Protein AF-A0A8J5R7F9-F1 (afdb_monomer)

InterPro domains:
  IPR007317 Golgi to ER traffic protein 4 [PF04190] (42-144)
  IPR007317 Golgi to ER traffic protein 4 [PTHR12875] (3-145)

Secondary structure (DSSP, 8-state):
-HHHHHHHHHHHHHHHHHHHHTT-HHHHHHHHHHHHHHHHHTT-HHHHHHHHHHHHHHHHTTT-HHHHHHHHHHHHHHHHHHT-S-THHHHHHHHHHHHHS-TT-HHHHHHHHHHHHHHGGG-S-TTS-HHHHHHHHHHHHHHHHHHHHHHHH-TTS-SSSSPSSHHHHHHHHHHHHHHTT-HHHHHHHHHHTHHHHTT-THHHHHHHHHHHHHS-PPPPSSTTS-HHHHHHHHHHHTTSTTS------------------------

Nearest PDB structures (foldseek):
  7ru9-assembly1_C  TM=5.819E-01  e=6.166E-13  Homo sapiens
  6au8-assembly1_A  TM=5.588E-01  e=3.229E-13  Homo sapiens
  5bwk-assembly1_E  TM=5.259E-01  e=4.254E-07  Saccharomyces cerevisiae S288C
  2wpv-assembly3_E  TM=5.525E-01  e=1.122E-06  Saccharomyces cerevisiae
  4pwx-assembly1_C  TM=5.799E-01  e=5.654E-06  Saccharomyces cerevisiae S288C

Radius of gyration: 28.52 Å; Cα contacts (8 Å, |Δi|>4): 210; chains: 1; bounding box: 54×80×80 Å

Solvent-accessible surface area (backbone atoms only — not comparable to full-atom values): 15818 Å² total; per-residue (Å²): 121,70,70,66,57,54,53,56,52,53,55,50,51,54,50,41,53,51,29,46,75,71,68,39,48,69,63,31,48,54,50,53,54,53,48,47,58,58,31,55,77,68,68,39,46,70,68,44,44,54,52,27,50,54,49,16,53,56,31,35,75,67,73,36,39,64,62,12,30,51,33,45,38,51,32,48,53,46,54,66,75,55,70,67,90,64,62,73,78,44,41,62,57,53,41,53,52,58,63,64,42,51,82,83,36,74,48,46,57,56,32,51,52,50,49,37,58,54,32,33,82,73,41,92,45,96,83,21,32,65,66,53,49,51,51,48,49,45,65,75,36,49,70,57,51,54,48,52,52,48,40,59,67,37,94,90,45,69,75,57,84,85,48,94,48,64,58,58,43,47,52,57,49,50,55,49,25,58,76,66,58,33,56,69,58,44,52,53,49,55,59,79,40,39,80,59,47,69,75,40,76,66,51,56,61,50,50,55,50,46,38,37,62,64,61,72,41,79,82,74,92,62,95,87,64,61,57,75,68,56,52,52,53,55,53,52,57,69,64,61,74,80,78,81,83,90,80,87,91,81,85,86,83,89,80,84,91,79,88,85,83,87,84,92,81,92,132

Organism: NCBI:txid2053667

Structure (mmCIF, N/CA/C/O backbone):
data_AF-A0A8J5R7F9-F1
#
_entry.id   AF-A0A8J5R7F9-F1
#
loop_
_atom_site.group_PDB
_atom_site.id
_atom_site.type_symbol
_atom_site.label_atom_id
_atom_site.label_alt_id
_atom_site.label_comp_id
_atom_site.label_asym_id
_atom_site.label_entity_id
_atom_site.label_seq_id
_atom_site.pdbx_PDB_ins_code
_atom_site.Cartn_x
_atom_site.Cartn_y
_atom_site.Cartn_z
_atom_site.occupancy
_atom_site.B_iso_or_equiv
_atom_site.auth_seq_id
_atom_site.auth_comp_id
_atom_site.auth_asym_id
_atom_site.auth_atom_id
_atom_site.pdbx_PDB_model_num
ATOM 1 N N . MET A 1 1 ? -21.043 -15.159 33.075 1.00 37.69 1 MET A N 1
ATOM 2 C CA . MET A 1 1 ? -21.538 -13.956 32.356 1.00 37.69 1 MET A CA 1
ATOM 3 C C . MET A 1 1 ? -20.729 -13.588 31.100 1.00 37.69 1 MET A C 1
ATOM 5 O O . MET A 1 1 ? -21.312 -12.988 30.208 1.00 37.69 1 MET A O 1
ATOM 9 N N . ALA A 1 2 ? -19.459 -14.000 30.949 1.00 33.72 2 ALA A N 1
ATOM 10 C CA . ALA A 1 2 ? -18.647 -13.750 29.741 1.00 33.72 2 ALA A CA 1
ATOM 11 C C . ALA A 1 2 ? -19.157 -14.436 28.444 1.00 33.72 2 ALA A C 1
ATOM 13 O O . ALA A 1 2 ? -18.994 -13.909 27.349 1.00 33.72 2 ALA A O 1
ATOM 14 N N . SER A 1 3 ? -19.842 -15.580 28.561 1.00 43.81 3 SER A N 1
ATOM 15 C CA . SER A 1 3 ? -20.305 -16.395 27.419 1.00 43.81 3 SER A CA 1
ATOM 16 C C . SER A 1 3 ? -21.379 -15.719 26.539 1.00 43.81 3 SER A C 1
ATOM 18 O O . SER A 1 3 ? -21.295 -15.774 25.314 1.00 43.81 3 SER A O 1
ATOM 20 N N . ARG A 1 4 ? -22.345 -14.997 27.130 1.00 42.47 4 ARG A N 1
ATOM 21 C CA . ARG A 1 4 ? -23.391 -14.274 26.370 1.00 42.47 4 ARG A CA 1
ATOM 22 C C . ARG A 1 4 ? -22.867 -13.031 25.647 1.00 42.47 4 ARG A C 1
ATOM 24 O O . ARG A 1 4 ? -23.427 -12.627 24.632 1.00 42.47 4 ARG A O 1
ATOM 31 N N . TYR A 1 5 ? -21.805 -12.421 26.171 1.00 46.00 5 TYR A N 1
ATOM 32 C CA . TYR A 1 5 ? -21.199 -11.220 25.603 1.00 46.00 5 TYR A CA 1
ATOM 33 C C . TYR A 1 5 ? -20.496 -11.523 24.269 1.00 46.00 5 TYR A C 1
ATOM 35 O O . TYR A 1 5 ? -20.747 -10.838 23.278 1.00 46.00 5 TYR A O 1
ATOM 43 N N . ASN A 1 6 ? -19.737 -12.622 24.213 1.00 53.84 6 ASN A N 1
ATOM 44 C CA . ASN A 1 6 ? -19.087 -13.087 22.985 1.00 53.84 6 ASN A CA 1
ATOM 45 C C . ASN A 1 6 ? -20.088 -13.462 21.880 1.00 53.84 6 ASN A C 1
ATOM 47 O O . ASN A 1 6 ? -19.851 -13.164 20.713 1.00 53.84 6 ASN A O 1
ATOM 51 N N . GLN A 1 7 ? -21.258 -14.014 22.223 1.00 58.19 7 GLN A N 1
ATOM 52 C CA . GLN A 1 7 ? -22.296 -14.339 21.231 1.00 58.19 7 GLN A CA 1
ATOM 53 C C . GLN A 1 7 ? -22.863 -13.106 20.509 1.00 58.19 7 GLN A C 1
ATOM 55 O O . GLN A 1 7 ? -23.177 -13.178 19.322 1.00 58.19 7 GLN A O 1
ATOM 60 N N . GLY A 1 8 ? -22.990 -11.966 21.197 1.00 61.41 8 GLY A N 1
ATOM 61 C CA . GLY A 1 8 ? -23.502 -10.733 20.593 1.00 61.41 8 GLY A CA 1
ATOM 62 C C . GLY A 1 8 ? -22.553 -10.138 19.551 1.00 61.41 8 GLY A C 1
ATOM 63 O O . GLY A 1 8 ? -23.009 -9.684 18.503 1.00 61.41 8 GLY A O 1
ATOM 64 N N . ILE A 1 9 ? -21.243 -10.175 19.820 1.00 64.44 9 ILE A N 1
ATOM 65 C CA . ILE A 1 9 ? -20.201 -9.688 18.901 1.00 64.44 9 ILE A CA 1
ATOM 66 C C . ILE A 1 9 ? -20.098 -10.599 17.684 1.00 64.44 9 ILE A C 1
ATOM 68 O O . IL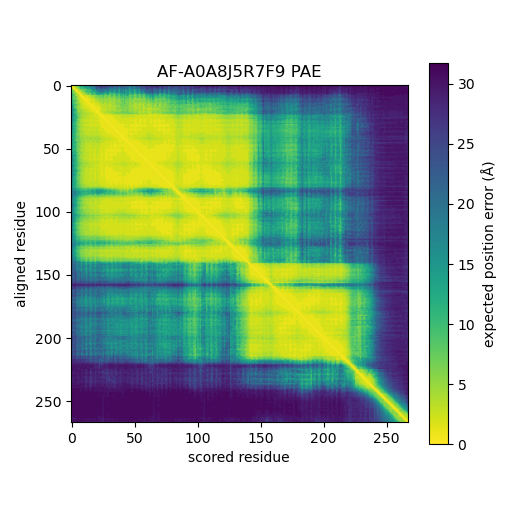E A 1 9 ? -20.163 -10.114 16.559 1.00 64.44 9 ILE A O 1
ATOM 72 N N . GLN A 1 10 ? -20.053 -11.914 17.901 1.00 69.25 10 GLN A N 1
ATOM 73 C CA . GLN A 1 10 ? -19.996 -12.903 16.823 1.00 69.25 10 GLN A CA 1
ATOM 74 C C . GLN A 1 10 ? -21.198 -12.797 15.875 1.00 69.25 10 GLN A C 1
ATOM 76 O O . GLN A 1 10 ? -21.056 -12.872 14.659 1.00 69.25 10 GLN A O 1
ATOM 81 N N . ARG A 1 11 ? -22.392 -12.506 16.408 1.00 74.31 11 ARG A N 1
ATOM 82 C CA . ARG A 1 11 ? -23.587 -12.275 15.583 1.00 74.31 11 ARG A CA 1
ATOM 83 C C . ARG A 1 11 ? -23.499 -10.999 14.743 1.00 74.31 11 ARG A C 1
ATOM 85 O O . ARG A 1 11 ? -24.077 -10.944 13.663 1.00 74.31 11 ARG A O 1
ATOM 92 N N . VAL A 1 12 ? -22.832 -9.962 15.249 1.00 75.56 12 VAL A N 1
ATOM 93 C CA . VAL A 1 12 ? -22.605 -8.711 14.511 1.00 75.56 12 VAL A CA 1
ATOM 94 C C . VAL A 1 12 ? -21.543 -8.914 13.432 1.00 75.56 12 VAL A C 1
ATOM 96 O O . VAL A 1 12 ? -21.778 -8.512 12.299 1.00 75.56 12 VAL A O 1
ATOM 99 N N . LEU A 1 13 ? -20.439 -9.592 13.754 1.00 75.12 13 LEU A N 1
ATOM 100 C CA . LEU A 1 13 ? -19.390 -9.960 12.800 1.00 75.12 13 LEU A CA 1
ATOM 101 C C . LEU A 1 13 ? -19.945 -10.806 11.650 1.00 75.12 13 LEU A C 1
ATOM 103 O O . LEU A 1 13 ? -19.776 -10.436 10.494 1.00 75.12 13 LEU A O 1
ATOM 107 N N . GLY A 1 14 ? -20.727 -11.846 11.955 1.00 78.19 14 GLY A N 1
ATOM 108 C CA . GLY A 1 14 ? -21.351 -12.678 10.924 1.00 78.19 14 GLY A CA 1
ATOM 109 C C . GLY A 1 14 ? -22.320 -11.908 10.018 1.00 78.19 14 GLY A C 1
ATOM 110 O O . GLY A 1 14 ? -22.415 -12.193 8.829 1.00 78.19 14 GLY A O 1
ATOM 111 N N . LYS A 1 15 ? -23.013 -10.884 10.540 1.00 80.81 15 LYS A N 1
ATOM 112 C CA . LYS A 1 15 ? -23.850 -9.997 9.711 1.00 80.81 15 LYS A CA 1
ATOM 113 C C . LYS A 1 15 ? -23.022 -9.092 8.801 1.00 80.81 15 LYS A C 1
ATOM 115 O O . LYS A 1 15 ? -23.430 -8.864 7.668 1.00 80.81 15 LYS A O 1
ATOM 120 N N . LEU A 1 16 ? -21.896 -8.574 9.289 1.00 84.56 16 LEU A N 1
ATOM 121 C CA . LEU A 1 16 ? -20.993 -7.736 8.496 1.00 84.56 16 LEU A CA 1
ATOM 122 C C . LEU A 1 16 ? -20.375 -8.542 7.357 1.00 84.56 16 LEU A C 1
ATOM 124 O O . LEU A 1 16 ? -20.461 -8.122 6.207 1.00 84.56 16 LEU A O 1
ATOM 128 N N . GLU A 1 17 ? -19.847 -9.729 7.657 1.00 81.44 17 GLU A N 1
ATOM 129 C CA . GLU A 1 17 ? -19.315 -10.638 6.641 1.00 81.44 17 GLU A CA 1
ATOM 130 C C . GLU A 1 17 ? -20.383 -11.026 5.618 1.00 81.44 17 GLU A C 1
ATOM 132 O O . GLU A 1 17 ? -20.131 -10.954 4.418 1.00 81.44 17 GLU A O 1
ATOM 137 N N . ALA A 1 18 ? -21.601 -11.364 6.058 1.00 85.56 18 ALA A N 1
ATOM 138 C CA . ALA A 1 18 ? -22.704 -11.664 5.147 1.00 85.56 18 ALA A CA 1
ATOM 139 C C . ALA A 1 18 ? -23.069 -10.466 4.251 1.00 85.56 18 ALA A C 1
ATOM 141 O O . ALA A 1 18 ? -23.308 -10.654 3.058 1.00 85.56 18 ALA A O 1
ATOM 142 N N . SER A 1 19 ? -23.075 -9.243 4.795 1.00 86.69 19 SER A N 1
ATOM 143 C CA . SER A 1 19 ? -23.342 -8.016 4.032 1.00 86.69 19 SER A CA 1
ATOM 144 C C . SER A 1 19 ? -22.288 -7.797 2.949 1.00 86.69 19 SER A C 1
ATOM 146 O O . SER A 1 19 ? -22.636 -7.595 1.788 1.00 86.69 19 SER A O 1
ATOM 148 N N . VAL A 1 20 ? -21.005 -7.922 3.300 1.00 86.06 20 VAL A N 1
ATOM 149 C CA . VAL A 1 20 ? -19.901 -7.799 2.339 1.00 86.06 20 VAL A CA 1
ATOM 150 C C . VAL A 1 20 ? -19.948 -8.915 1.293 1.00 86.06 20 VAL A C 1
ATOM 152 O O . VAL A 1 20 ? -19.778 -8.660 0.104 1.00 86.06 20 VAL A O 1
ATOM 155 N N . ASN A 1 21 ? -20.228 -10.152 1.702 1.00 85.19 21 ASN A N 1
ATOM 156 C CA . ASN A 1 21 ? -20.353 -11.286 0.785 1.00 85.19 21 ASN A CA 1
ATOM 157 C C . ASN A 1 21 ? -21.539 -11.151 -0.175 1.00 85.19 21 ASN A C 1
ATOM 159 O O . ASN A 1 21 ? -21.475 -11.674 -1.282 1.00 85.19 21 ASN A O 1
ATOM 163 N N . SER A 1 22 ? -22.577 -10.416 0.224 1.00 90.25 22 SER A N 1
ATOM 164 C CA . SER A 1 22 ? -23.735 -10.103 -0.619 1.00 90.25 22 SER A CA 1
ATOM 165 C C . SER A 1 22 ? -23.516 -8.879 -1.521 1.00 90.25 22 SER A C 1
ATOM 167 O O . SER A 1 22 ? -24.430 -8.499 -2.243 1.00 90.25 22 SER A O 1
ATOM 169 N N . GLY A 1 23 ? -22.337 -8.244 -1.481 1.00 90.06 23 GLY A N 1
ATOM 170 C CA . GLY A 1 23 ? -22.022 -7.043 -2.265 1.00 90.06 23 GLY A CA 1
ATOM 171 C C . GLY A 1 23 ? -22.544 -5.727 -1.675 1.00 90.06 23 GLY A C 1
ATOM 172 O O . GLY A 1 23 ? -22.351 -4.672 -2.273 1.00 90.06 23 GLY A O 1
ATOM 173 N N . ASN A 1 24 ? -23.153 -5.758 -0.486 1.00 93.62 24 ASN A N 1
ATOM 174 C CA . ASN A 1 24 ? -23.687 -4.583 0.210 1.00 93.62 24 ASN A CA 1
ATOM 175 C C . ASN A 1 24 ? -22.566 -3.884 0.997 1.00 93.62 24 ASN A C 1
ATOM 177 O O . ASN A 1 24 ? -22.517 -3.915 2.236 1.00 93.62 24 ASN A O 1
ATOM 181 N N . TYR A 1 25 ? -21.585 -3.357 0.261 1.00 93.69 25 TYR A N 1
ATOM 182 C CA . TYR A 1 25 ? -20.342 -2.822 0.818 1.00 93.69 25 TYR A CA 1
ATOM 183 C C . TYR A 1 25 ? -20.542 -1.504 1.563 1.00 93.69 25 TYR A C 1
ATOM 185 O O . TYR A 1 25 ? -19.957 -1.308 2.630 1.00 93.69 25 TYR A O 1
ATOM 193 N N . TYR A 1 26 ? -21.382 -0.617 1.028 1.00 91.62 26 TYR A N 1
ATOM 194 C CA . TYR A 1 26 ? -21.679 0.671 1.648 1.00 91.62 26 TYR A CA 1
ATOM 195 C C . TYR A 1 26 ? -22.378 0.477 2.996 1.00 91.62 26 TYR A C 1
ATOM 197 O O . TYR A 1 26 ? -21.969 1.046 4.008 1.00 91.62 26 TYR A O 1
ATOM 205 N N . GLU A 1 27 ? -23.382 -0.396 3.040 1.00 90.88 27 GLU A N 1
ATOM 206 C CA . GLU A 1 27 ? -24.118 -0.737 4.253 1.00 90.88 27 GLU A CA 1
ATOM 207 C C . GLU A 1 27 ? -23.184 -1.360 5.290 1.00 90.88 27 GLU A C 1
ATOM 209 O O . GLU A 1 27 ? -23.187 -0.947 6.452 1.00 90.88 27 GLU A O 1
ATOM 214 N N . ALA A 1 28 ? -22.331 -2.301 4.869 1.00 93.19 28 ALA A N 1
ATOM 215 C CA . ALA A 1 28 ? -21.329 -2.898 5.744 1.00 93.19 28 ALA A CA 1
ATOM 216 C C . ALA A 1 28 ? -20.390 -1.831 6.328 1.00 93.19 28 ALA A C 1
ATOM 218 O O . ALA A 1 28 ? -20.165 -1.799 7.540 1.00 93.19 28 ALA A O 1
ATOM 219 N N . HIS A 1 29 ? -19.888 -0.916 5.494 1.00 94.81 29 HIS A N 1
ATOM 220 C CA . HIS A 1 29 ? -19.025 0.189 5.917 1.00 94.81 29 HIS A CA 1
ATOM 221 C C . HIS A 1 29 ? -19.716 1.101 6.942 1.00 94.81 29 HIS A C 1
ATOM 223 O O . HIS A 1 29 ? -19.147 1.370 8.004 1.00 94.81 29 HIS A O 1
ATOM 229 N N . GLN A 1 30 ? -20.966 1.508 6.703 1.00 94.94 30 GLN A N 1
ATOM 230 C CA . GLN A 1 30 ? -21.726 2.323 7.662 1.00 94.94 30 GLN A CA 1
ATOM 231 C C . GLN A 1 30 ? -22.002 1.580 8.975 1.00 94.94 30 GLN A C 1
ATOM 233 O O . GLN A 1 30 ? -21.955 2.171 10.062 1.00 94.94 30 GLN A O 1
ATOM 238 N N . MET A 1 31 ? -22.230 0.267 8.910 1.00 92.44 31 MET A N 1
ATOM 239 C CA . MET A 1 31 ? -22.346 -0.559 10.106 1.00 92.44 31 MET A CA 1
ATOM 240 C C . MET A 1 31 ? -21.035 -0.576 10.904 1.00 92.44 31 MET A C 1
ATOM 242 O O . MET A 1 31 ? -21.086 -0.349 12.114 1.00 92.44 31 MET A O 1
ATOM 246 N N . TYR A 1 32 ? -19.869 -0.754 10.271 1.00 95.56 32 TYR A N 1
ATOM 247 C CA . TYR A 1 32 ? -18.571 -0.651 10.959 1.00 95.56 32 TYR A CA 1
ATOM 248 C C . TYR A 1 32 ? -18.390 0.706 11.651 1.00 95.56 32 TYR A C 1
ATOM 250 O O . TYR A 1 32 ? -18.032 0.750 12.830 1.00 95.56 32 TYR A O 1
ATOM 258 N N . ARG A 1 33 ? -18.719 1.813 10.975 1.00 96.31 33 ARG A N 1
ATOM 259 C CA . ARG A 1 33 ? -18.647 3.167 11.556 1.00 96.31 33 ARG A CA 1
ATOM 260 C C . ARG A 1 33 ? -19.568 3.331 12.768 1.00 96.31 33 ARG A C 1
ATOM 262 O O . ARG A 1 33 ? -19.171 3.875 13.796 1.00 96.31 33 ARG A O 1
ATOM 269 N N . THR A 1 34 ? -20.782 2.790 12.694 1.00 94.75 34 THR A N 1
ATOM 270 C CA . THR A 1 34 ? -21.735 2.792 13.818 1.00 94.75 34 THR A CA 1
ATOM 271 C C . THR A 1 34 ? -21.191 2.013 15.018 1.00 94.75 34 THR A C 1
ATOM 273 O O . THR A 1 34 ? -21.312 2.434 16.173 1.00 94.75 34 THR A O 1
ATOM 276 N N . LEU A 1 35 ? -20.568 0.862 14.756 1.00 93.31 35 LEU A N 1
ATOM 277 C CA . LEU A 1 35 ? -19.949 0.037 15.790 1.00 93.31 35 LEU A CA 1
ATOM 278 C C . LEU A 1 35 ? -18.762 0.728 16.442 1.00 93.31 35 LEU A C 1
ATOM 280 O O . LEU A 1 35 ? -18.638 0.640 17.664 1.00 93.31 35 LEU A O 1
ATOM 284 N N . TYR A 1 36 ? -17.962 1.446 15.654 1.00 96.31 36 TYR A N 1
ATOM 285 C CA . TYR A 1 36 ? -16.852 2.249 16.142 1.00 96.31 36 TYR A CA 1
ATOM 286 C C . TYR A 1 36 ? -17.297 3.210 17.245 1.00 96.31 36 TYR A C 1
ATOM 288 O O . TYR A 1 36 ? -16.826 3.078 18.374 1.00 96.31 36 TYR A O 1
ATOM 296 N N . PHE A 1 37 ? -18.283 4.077 16.993 1.00 96.19 37 PHE A N 1
ATOM 297 C CA . PHE A 1 37 ? -18.747 5.030 18.011 1.00 96.19 37 PHE A CA 1
ATOM 298 C C . PHE A 1 37 ? -19.280 4.322 19.259 1.00 96.19 37 PHE A C 1
ATOM 300 O O . PHE A 1 37 ? -18.987 4.708 20.393 1.00 96.19 37 PHE A O 1
ATOM 307 N N . ARG A 1 38 ? -20.027 3.232 19.062 1.00 94.12 38 ARG A N 1
ATOM 308 C CA . ARG A 1 38 ? -20.631 2.467 20.154 1.00 94.12 38 ARG A CA 1
ATOM 309 C C . ARG A 1 38 ? -19.599 1.773 21.043 1.00 94.12 38 ARG A C 1
ATOM 311 O O . ARG A 1 38 ? -19.804 1.687 22.254 1.00 94.12 38 ARG A O 1
ATOM 318 N N . TYR A 1 39 ? -18.543 1.211 20.461 1.00 93.62 39 TYR A N 1
ATOM 319 C CA . TYR A 1 39 ? -17.503 0.492 21.203 1.00 93.62 39 TYR A CA 1
ATOM 320 C C . TYR A 1 39 ? -16.518 1.472 21.832 1.00 93.62 39 TYR A C 1
ATOM 322 O O . TYR A 1 39 ? -16.105 1.264 22.975 1.00 93.62 39 TYR A O 1
ATOM 330 N N . LEU A 1 40 ? -16.238 2.581 21.144 1.00 94.75 40 LEU A N 1
ATOM 331 C CA . LEU A 1 40 ? -15.420 3.668 21.659 1.00 94.75 40 LEU A CA 1
ATOM 332 C C . LEU A 1 40 ? -16.045 4.301 22.908 1.00 94.75 40 LEU A C 1
ATOM 334 O O . LEU A 1 40 ? -15.366 4.435 23.921 1.00 94.75 40 LEU A O 1
ATOM 338 N N . ALA A 1 41 ? -17.354 4.583 22.893 1.00 95.12 41 ALA A N 1
ATOM 339 C CA . ALA A 1 41 ? -18.077 5.094 24.064 1.00 95.12 41 ALA A CA 1
ATOM 340 C C . ALA A 1 41 ? -18.003 4.148 25.277 1.00 95.12 41 ALA A C 1
ATOM 342 O O . ALA A 1 41 ? -18.053 4.583 26.424 1.00 95.12 41 ALA A O 1
ATOM 343 N N . LYS A 1 42 ? -17.851 2.841 25.028 1.00 94.94 42 LYS A N 1
ATOM 344 C CA . LYS A 1 42 ? -17.686 1.808 26.061 1.00 94.94 42 LYS A CA 1
ATOM 345 C C . LYS A 1 42 ? -16.221 1.536 26.422 1.00 94.94 42 LYS A C 1
ATOM 347 O O . LYS A 1 42 ? -15.979 0.631 27.215 1.00 94.94 42 LYS A O 1
ATOM 352 N N . LYS A 1 43 ? -15.266 2.269 25.834 1.00 94.75 43 LYS A N 1
ATOM 353 C CA . LYS A 1 43 ? -13.811 2.082 25.983 1.00 94.75 43 LYS A CA 1
ATOM 354 C C . LYS A 1 43 ? -13.336 0.657 25.672 1.00 94.75 43 LYS A C 1
ATOM 356 O O . LYS A 1 43 ? -12.382 0.156 26.259 1.00 94.75 43 LYS A O 1
ATOM 361 N N . LYS A 1 44 ? -14.009 -0.018 24.738 1.00 92.69 44 LYS A N 1
ATOM 362 C CA . LYS A 1 44 ? -13.683 -1.390 24.320 1.00 92.69 44 LYS A CA 1
ATOM 363 C C . LYS A 1 44 ? -12.657 -1.381 23.202 1.00 92.69 44 LYS A C 1
ATOM 365 O O . LYS A 1 44 ? -12.958 -1.760 22.076 1.00 92.69 44 LYS A O 1
ATOM 370 N N . TYR A 1 45 ? -11.468 -0.875 23.513 1.00 94.56 45 TYR A N 1
ATOM 371 C CA . TYR A 1 45 ? -10.457 -0.585 22.502 1.00 94.56 45 TYR A CA 1
ATOM 372 C C . TYR A 1 45 ? -9.930 -1.842 21.811 1.00 94.56 45 TYR A C 1
ATOM 374 O O . TYR A 1 45 ? -9.886 -1.855 20.590 1.00 94.56 45 TYR A O 1
ATOM 382 N N . MET A 1 46 ? -9.616 -2.910 22.552 1.00 91.62 46 MET A N 1
ATOM 383 C CA . MET A 1 46 ? -9.075 -4.147 21.965 1.00 91.62 46 MET A CA 1
ATOM 384 C C . MET A 1 46 ? -10.061 -4.805 20.992 1.00 91.62 46 MET A C 1
ATOM 386 O O . MET A 1 46 ? -9.719 -5.013 19.830 1.00 91.62 46 MET A O 1
ATOM 390 N N . ASP A 1 47 ? -11.309 -5.021 21.433 1.00 91.25 47 ASP A N 1
ATOM 391 C CA . ASP A 1 47 ? -12.391 -5.549 20.586 1.00 91.25 47 ASP A CA 1
ATOM 392 C C . ASP A 1 47 ? -12.588 -4.679 19.328 1.00 91.25 47 ASP A C 1
ATOM 394 O O . ASP A 1 47 ? -12.844 -5.179 18.233 1.00 91.25 47 ASP A O 1
ATOM 398 N N . LEU A 1 48 ? -12.487 -3.353 19.480 1.00 94.44 48 LEU A N 1
ATOM 399 C CA . LEU A 1 48 ? -12.689 -2.408 18.388 1.00 94.44 48 LEU A CA 1
ATOM 400 C C . LEU A 1 48 ? -11.514 -2.383 17.397 1.00 94.44 48 LEU A C 1
ATOM 402 O O . LEU A 1 48 ? -11.745 -2.294 16.194 1.00 94.44 48 LEU A O 1
ATOM 406 N N . LEU A 1 49 ? -10.273 -2.486 17.877 1.00 95.62 49 LEU A N 1
ATOM 407 C CA . LEU A 1 49 ? -9.079 -2.577 17.034 1.00 95.62 49 LEU A CA 1
ATOM 408 C C . LEU A 1 49 ? -9.126 -3.828 16.155 1.00 95.62 49 LEU A C 1
ATOM 410 O O . LEU A 1 49 ? -8.846 -3.750 14.961 1.00 95.62 49 LEU A O 1
ATOM 414 N N . GLU A 1 50 ? -9.518 -4.968 16.724 1.00 93.25 50 GLU A N 1
ATOM 415 C CA . GLU A 1 50 ? -9.694 -6.206 15.965 1.00 93.25 50 GLU A CA 1
ATOM 416 C C . GLU A 1 50 ? -10.819 -6.082 14.928 1.00 93.25 50 GLU A C 1
ATOM 418 O O . GLU A 1 50 ? -10.609 -6.389 13.752 1.00 93.25 50 GLU A O 1
ATOM 423 N N . LEU A 1 51 ? -11.980 -5.554 15.335 1.00 93.62 51 LEU A N 1
ATOM 424 C CA . LEU A 1 51 ? -13.126 -5.333 14.450 1.00 93.62 51 LEU A CA 1
ATOM 425 C C . LEU A 1 51 ? -12.766 -4.455 13.242 1.00 93.62 51 LEU A C 1
ATOM 427 O O . LEU A 1 51 ? -13.113 -4.798 12.111 1.00 93.62 51 LEU A O 1
ATOM 431 N N . LEU A 1 52 ? -12.098 -3.323 13.476 1.00 97.12 52 LEU A N 1
ATOM 432 C CA . LEU A 1 52 ? -11.737 -2.374 12.421 1.00 97.12 52 LEU A CA 1
ATOM 433 C C . LEU A 1 52 ? -10.653 -2.923 11.502 1.00 97.12 52 LEU A C 1
ATOM 435 O O . LEU A 1 52 ? -10.765 -2.765 10.291 1.00 97.12 52 LEU A O 1
ATOM 439 N N . TYR A 1 53 ? -9.637 -3.590 12.054 1.00 96.81 53 TYR A N 1
ATOM 440 C CA . TYR A 1 53 ? -8.582 -4.201 11.251 1.00 96.81 53 TYR A CA 1
ATOM 441 C C . TYR A 1 53 ? -9.156 -5.262 10.304 1.00 96.81 53 TYR A C 1
ATOM 443 O O . TYR A 1 53 ? -8.947 -5.183 9.094 1.00 96.81 53 TYR A O 1
ATOM 451 N N . ASN A 1 54 ? -9.952 -6.199 10.829 1.00 94.06 54 ASN A N 1
ATOM 452 C CA . ASN A 1 54 ? -10.555 -7.260 10.021 1.00 94.06 54 ASN A CA 1
ATOM 453 C C . ASN A 1 54 ? -11.540 -6.694 8.985 1.00 94.06 54 ASN A C 1
ATOM 455 O O . ASN A 1 54 ? -11.538 -7.125 7.834 1.00 94.06 54 ASN A O 1
ATOM 459 N N . GLY A 1 55 ? -12.343 -5.692 9.362 1.00 94.88 55 GLY A N 1
ATOM 460 C CA . GLY A 1 55 ? -13.255 -5.015 8.436 1.00 94.88 55 GLY A CA 1
ATOM 461 C C . GLY A 1 55 ? -12.539 -4.251 7.324 1.00 94.88 55 GLY A C 1
ATOM 462 O O . GLY A 1 55 ? -12.958 -4.311 6.169 1.00 94.88 55 GLY A O 1
ATOM 463 N N . SER A 1 56 ? -11.439 -3.571 7.655 1.00 97.19 56 SER A N 1
ATOM 464 C CA . SER A 1 56 ? -10.601 -2.866 6.685 1.00 97.19 56 SER A CA 1
ATOM 465 C C . SER A 1 56 ? -9.990 -3.846 5.679 1.00 97.19 56 SER A C 1
ATOM 467 O O . SER A 1 56 ? -10.181 -3.660 4.480 1.00 97.19 56 SER A O 1
ATOM 469 N N . ILE A 1 57 ? -9.370 -4.940 6.147 1.00 95.56 57 ILE A N 1
ATOM 470 C CA . ILE A 1 57 ? -8.836 -6.008 5.283 1.00 95.56 57 ILE A CA 1
ATOM 471 C C . ILE A 1 57 ? -9.913 -6.543 4.339 1.00 95.56 57 ILE A C 1
ATOM 473 O O . ILE A 1 57 ? -9.695 -6.621 3.131 1.00 95.56 57 ILE A O 1
ATOM 477 N N . LEU A 1 58 ? -11.082 -6.882 4.881 1.00 93.69 58 LEU A N 1
ATOM 478 C CA . LEU A 1 58 ? -12.157 -7.484 4.109 1.00 93.69 58 LEU A CA 1
ATOM 479 C C . LEU A 1 58 ? -12.664 -6.550 2.995 1.00 93.69 58 LEU A C 1
ATOM 481 O O . LEU A 1 58 ? -12.878 -7.002 1.874 1.00 93.69 58 LEU A O 1
ATOM 485 N N . LEU A 1 59 ? -12.828 -5.252 3.270 1.00 95.38 59 LEU A N 1
ATOM 486 C CA . LEU A 1 59 ? -13.241 -4.272 2.256 1.00 95.38 59 LEU A CA 1
ATOM 487 C C . LEU A 1 59 ? -12.145 -4.023 1.214 1.00 95.38 59 LEU A C 1
ATOM 489 O O . LEU A 1 59 ? -12.439 -3.968 0.019 1.00 95.38 59 LEU A O 1
ATOM 493 N N . LEU A 1 60 ? -10.886 -3.930 1.648 1.00 95.56 60 LEU A N 1
ATOM 494 C CA . LEU A 1 60 ? -9.738 -3.767 0.754 1.00 95.56 60 LEU A CA 1
ATOM 495 C C . LEU A 1 60 ? -9.613 -4.940 -0.230 1.00 95.56 60 LEU A C 1
ATOM 497 O O . LEU A 1 60 ? -9.362 -4.721 -1.409 1.00 95.56 60 LEU A O 1
ATOM 501 N N . GLN A 1 61 ? -9.865 -6.172 0.221 1.00 93.25 61 GLN A N 1
ATOM 502 C CA . GLN A 1 61 ? -9.867 -7.375 -0.623 1.00 93.25 61 GLN A CA 1
ATOM 503 C C . GLN A 1 61 ? -11.034 -7.445 -1.624 1.00 93.25 61 GLN A C 1
ATOM 505 O O . GLN A 1 61 ? -11.025 -8.294 -2.512 1.00 93.25 61 GLN A O 1
ATOM 510 N N . ARG A 1 62 ? -12.054 -6.590 -1.481 1.00 92.38 62 ARG A N 1
ATOM 511 C CA . ARG A 1 62 ? -13.211 -6.484 -2.391 1.00 92.38 62 ARG A CA 1
ATOM 512 C C . ARG A 1 62 ? -13.157 -5.218 -3.252 1.00 92.38 62 ARG A C 1
ATOM 514 O O . ARG A 1 62 ? -14.199 -4.713 -3.672 1.00 92.38 62 ARG A O 1
ATOM 521 N N . ASP A 1 63 ? -11.952 -4.685 -3.459 1.00 91.25 63 ASP A N 1
ATOM 522 C CA . ASP A 1 63 ? -11.658 -3.457 -4.210 1.00 91.25 63 ASP A CA 1
ATOM 523 C C . ASP A 1 63 ? -12.351 -2.190 -3.662 1.00 91.25 63 ASP A C 1
ATOM 525 O O . ASP A 1 63 ? -12.370 -1.141 -4.308 1.00 91.25 63 ASP A O 1
ATOM 529 N N . GLN A 1 64 ? -12.888 -2.236 -2.437 1.00 96.00 64 GLN A N 1
ATOM 530 C CA . GLN A 1 64 ? -13.527 -1.093 -1.777 1.00 96.00 64 GLN A CA 1
ATOM 531 C C . GLN A 1 64 ? -12.483 -0.255 -1.034 1.00 96.00 64 GLN A C 1
ATOM 533 O O . GLN A 1 64 ? -12.520 -0.116 0.191 1.00 96.00 64 GLN A O 1
ATOM 538 N N . HIS A 1 65 ? -11.513 0.282 -1.779 1.00 95.12 65 HIS A N 1
ATOM 539 C CA . HIS A 1 65 ? -10.318 0.895 -1.196 1.00 95.12 65 HIS A CA 1
ATOM 540 C C . HIS A 1 65 ? -10.604 2.116 -0.318 1.00 95.12 65 HIS A C 1
ATOM 542 O O . HIS A 1 65 ? -10.036 2.201 0.767 1.00 95.12 65 HIS A O 1
ATOM 548 N N . ALA A 1 66 ? -11.505 3.013 -0.730 1.00 96.56 66 ALA A N 1
ATOM 549 C CA . ALA A 1 66 ? -11.859 4.195 0.062 1.00 96.56 66 ALA A CA 1
ATOM 550 C C . ALA A 1 66 ? -12.492 3.806 1.412 1.00 96.56 66 ALA A C 1
ATOM 552 O O . ALA A 1 66 ? -12.036 4.240 2.468 1.00 96.56 66 ALA A O 1
ATOM 553 N N . SER A 1 67 ? -13.486 2.908 1.404 1.00 97.44 67 SER A N 1
ATOM 554 C CA . SER A 1 67 ? -14.129 2.415 2.631 1.00 97.44 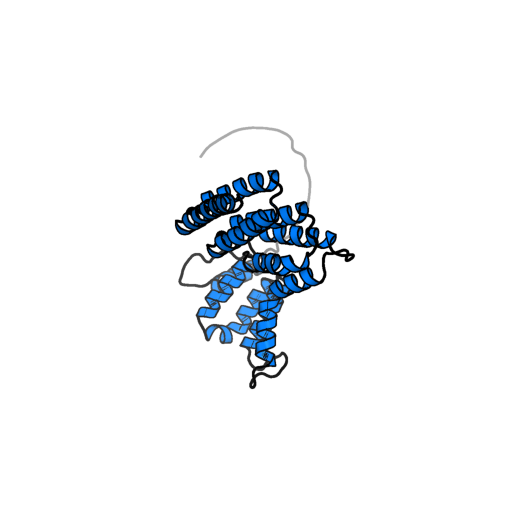67 SER A CA 1
ATOM 555 C C . SER A 1 67 ? -13.167 1.633 3.527 1.00 97.44 67 SER A C 1
ATOM 557 O O . SER A 1 67 ? -13.165 1.813 4.744 1.00 97.44 67 SER A O 1
ATOM 559 N N . GLY A 1 68 ? -12.323 0.782 2.939 1.00 97.81 68 GLY A N 1
ATOM 560 C CA . GLY A 1 68 ? -11.292 0.053 3.671 1.00 97.81 68 GLY A CA 1
ATOM 561 C C . GLY A 1 68 ? -10.271 0.988 4.327 1.00 97.81 68 GLY A C 1
ATOM 562 O O . GLY A 1 68 ? -9.944 0.809 5.503 1.00 97.81 68 GLY A O 1
ATOM 563 N N . ALA A 1 69 ? -9.818 2.017 3.608 1.00 98.31 69 ALA A N 1
ATOM 564 C CA . ALA A 1 69 ? -8.892 3.022 4.119 1.00 98.31 69 ALA A CA 1
ATOM 565 C C . ALA A 1 69 ? -9.515 3.897 5.220 1.00 98.31 69 ALA A C 1
ATOM 567 O O . ALA A 1 69 ? -8.860 4.119 6.237 1.00 98.31 69 ALA A O 1
ATOM 568 N N . ASP A 1 70 ? -10.785 4.300 5.094 1.00 98.50 70 ASP A N 1
ATOM 569 C CA . ASP A 1 70 ? -11.526 4.997 6.161 1.00 98.50 70 ASP A CA 1
ATOM 570 C C . ASP A 1 70 ? -11.554 4.169 7.457 1.00 98.50 70 ASP A C 1
ATOM 572 O O . ASP A 1 70 ? -11.220 4.677 8.528 1.00 98.50 70 ASP A O 1
ATOM 576 N N . LEU A 1 71 ? -11.849 2.864 7.376 1.00 98.38 71 LEU A N 1
ATOM 577 C CA . LEU A 1 71 ? -11.781 1.987 8.553 1.00 98.38 71 LEU A CA 1
ATOM 578 C C . LEU A 1 71 ? -10.357 1.861 9.115 1.00 98.38 71 LEU A C 1
ATOM 580 O O . LEU A 1 71 ? -10.186 1.805 10.334 1.00 98.38 71 LEU A O 1
ATOM 584 N N . GLY A 1 72 ? -9.339 1.862 8.252 1.00 98.56 72 GLY A N 1
ATOM 585 C CA . GLY A 1 72 ? -7.937 1.925 8.665 1.00 98.56 72 GLY A CA 1
ATOM 586 C C . GLY A 1 72 ? -7.612 3.215 9.426 1.00 98.56 72 GLY A C 1
ATOM 587 O O . GLY A 1 72 ? -6.939 3.178 10.454 1.00 98.56 72 GLY A O 1
ATOM 588 N N . ILE A 1 73 ? -8.130 4.362 8.985 1.00 98.75 73 ILE A N 1
ATOM 589 C CA . ILE A 1 73 ? -7.961 5.645 9.684 1.00 98.75 73 ILE A CA 1
ATOM 590 C C . ILE A 1 73 ? -8.618 5.589 11.069 1.00 98.75 73 ILE A C 1
ATOM 592 O O . ILE A 1 73 ? -7.999 5.990 12.057 1.00 98.75 73 ILE A O 1
ATOM 596 N N . LEU A 1 74 ? -9.831 5.030 11.166 1.00 98.62 74 LEU A N 1
ATOM 597 C CA . LEU A 1 74 ? -10.498 4.813 12.454 1.00 98.62 74 LEU A CA 1
ATOM 598 C C . LEU A 1 74 ?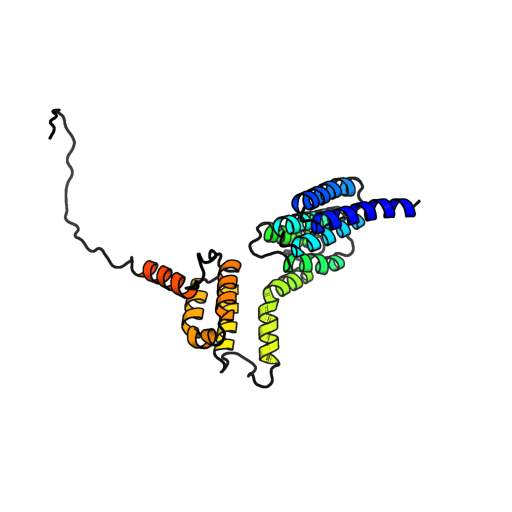 -9.690 3.883 13.367 1.00 98.62 74 LEU A C 1
ATOM 600 O O . LEU A 1 74 ? -9.619 4.122 14.569 1.00 98.62 74 LEU A O 1
ATOM 604 N N . PHE A 1 75 ? -9.044 2.853 12.818 1.00 98.50 75 PHE A N 1
ATOM 605 C CA . PHE A 1 75 ? -8.162 1.971 13.582 1.00 98.50 75 PHE A CA 1
ATOM 606 C C . PHE A 1 75 ? -7.001 2.752 14.228 1.00 98.50 75 PHE A C 1
ATOM 608 O O . PHE A 1 75 ? -6.766 2.609 15.429 1.00 98.50 75 PHE A O 1
ATOM 615 N N . ILE A 1 76 ? -6.339 3.648 13.484 1.00 98.06 76 ILE A N 1
ATOM 616 C CA . ILE A 1 76 ? -5.279 4.516 14.031 1.00 98.06 76 ILE A CA 1
ATOM 617 C C . ILE A 1 76 ? -5.821 5.485 15.093 1.00 98.06 76 ILE A C 1
ATOM 619 O O . ILE A 1 76 ? -5.166 5.751 16.105 1.00 98.06 76 ILE A O 1
ATOM 623 N N . ASP A 1 77 ? -7.021 6.022 14.899 1.00 97.56 77 ASP A N 1
ATOM 624 C CA . ASP A 1 77 ? -7.667 6.872 15.900 1.00 97.56 77 ASP A CA 1
ATOM 625 C C . ASP A 1 77 ? -7.946 6.111 17.214 1.00 97.56 77 ASP A C 1
ATOM 627 O O . ASP A 1 77 ? -7.702 6.639 18.302 1.00 97.56 77 ASP A O 1
ATOM 631 N N . VAL A 1 78 ? -8.358 4.842 17.146 1.00 97.44 78 VAL A N 1
ATOM 632 C CA . VAL A 1 78 ? -8.522 4.008 18.347 1.00 97.44 78 VAL A CA 1
ATOM 633 C C . VAL A 1 78 ? -7.178 3.756 19.028 1.00 97.44 78 VAL A C 1
ATOM 635 O O . VAL A 1 78 ? -7.103 3.885 20.248 1.00 97.44 78 VAL A O 1
ATOM 638 N N . LEU A 1 79 ? -6.103 3.487 18.276 1.00 96.38 79 LEU A N 1
ATOM 639 C CA . LEU A 1 79 ? -4.754 3.355 18.847 1.00 96.38 79 LEU A CA 1
ATOM 640 C C . LEU A 1 79 ? -4.309 4.620 19.595 1.00 96.38 79 LEU A C 1
ATOM 642 O O . LEU A 1 79 ? -3.636 4.532 20.622 1.00 96.38 79 LEU A O 1
ATOM 646 N N . ASN A 1 80 ? -4.704 5.803 19.117 1.00 94.75 80 ASN A N 1
ATOM 647 C CA . ASN A 1 80 ? -4.432 7.065 19.804 1.00 94.75 80 ASN A CA 1
ATOM 648 C C . ASN A 1 80 ? -5.178 7.203 21.136 1.00 94.75 80 ASN A C 1
ATOM 650 O O . ASN A 1 80 ? -4.646 7.841 22.042 1.00 94.75 80 ASN A O 1
ATOM 654 N N . LYS A 1 81 ? -6.385 6.637 21.242 1.00 95.00 81 LYS A N 1
ATOM 655 C CA . LYS A 1 81 ? -7.247 6.698 22.436 1.00 95.00 81 LYS A CA 1
ATOM 656 C C . LYS A 1 81 ? -6.985 5.566 23.432 1.00 95.00 81 LYS A C 1
ATOM 658 O O . LYS A 1 81 ? -7.343 5.694 24.598 1.00 95.00 81 LYS A O 1
ATOM 663 N N . ALA A 1 82 ? -6.405 4.462 22.967 1.00 91.75 82 ALA A N 1
ATOM 664 C CA . ALA A 1 82 ? -6.164 3.264 23.762 1.00 91.75 82 ALA A CA 1
ATOM 665 C C . ALA A 1 82 ? -4.891 3.320 24.622 1.00 91.75 82 ALA A C 1
ATOM 667 O O . ALA A 1 82 ? -4.735 2.450 25.470 1.00 91.75 82 ALA A O 1
ATOM 668 N N . GLU A 1 83 ? -4.000 4.297 24.398 1.00 82.50 83 GLU A N 1
ATOM 669 C CA . GLU A 1 83 ? -2.718 4.448 25.118 1.00 82.50 83 GLU A CA 1
ATOM 670 C C . GLU A 1 83 ? -1.929 3.125 25.208 1.00 82.50 83 GLU A C 1
ATOM 672 O O . GLU A 1 83 ? -1.562 2.644 26.276 1.00 82.50 83 GLU A O 1
ATOM 677 N N . THR A 1 84 ? -1.705 2.494 24.052 1.00 81.19 84 THR A N 1
ATOM 678 C CA . THR A 1 84 ? -1.107 1.153 23.951 1.00 81.19 84 THR A CA 1
ATOM 679 C C . THR A 1 84 ? 0.317 1.091 24.508 1.00 81.19 84 THR A C 1
ATOM 681 O O . THR A 1 84 ? 1.155 1.904 24.122 1.00 81.19 84 THR A O 1
ATOM 684 N N . THR A 1 85 ? 0.622 0.065 25.306 1.00 76.31 85 THR A N 1
ATOM 685 C CA . THR A 1 85 ? 1.957 -0.171 25.891 1.00 76.31 85 THR A CA 1
ATOM 686 C C . THR A 1 85 ? 2.933 -0.890 24.955 1.00 76.31 85 THR A C 1
ATOM 688 O O . THR A 1 85 ? 4.140 -0.778 25.135 1.00 76.31 85 THR A O 1
ATOM 691 N N . GLU A 1 86 ? 2.430 -1.612 23.948 1.00 84.81 86 GLU A N 1
ATOM 692 C CA . GLU A 1 86 ? 3.234 -2.422 23.018 1.00 84.81 86 GLU A CA 1
ATOM 693 C C . GLU A 1 86 ? 2.998 -1.998 21.556 1.00 84.81 86 GLU A C 1
ATOM 695 O O . GLU A 1 86 ? 2.287 -2.675 20.808 1.00 84.81 86 GLU A O 1
ATOM 700 N N . PRO A 1 87 ? 3.565 -0.863 21.116 1.00 84.31 87 PRO A N 1
ATOM 701 C CA . PRO A 1 87 ? 3.278 -0.272 19.806 1.00 84.31 87 PRO A CA 1
ATOM 702 C C . PRO A 1 87 ? 3.740 -1.150 18.636 1.00 84.31 87 PRO A C 1
ATOM 704 O O . PRO A 1 87 ? 3.056 -1.221 17.615 1.00 84.31 87 PRO A O 1
ATOM 707 N N . THR A 1 88 ? 4.854 -1.869 18.797 1.00 86.62 88 THR A N 1
ATOM 708 C CA . THR A 1 88 ? 5.438 -2.723 17.753 1.00 86.62 88 THR A CA 1
ATOM 709 C C . THR A 1 88 ? 4.487 -3.832 17.305 1.00 86.62 88 THR A C 1
ATOM 711 O O . THR A 1 88 ? 4.456 -4.163 16.123 1.00 86.62 88 THR A O 1
ATOM 714 N N . SER A 1 89 ? 3.633 -4.335 18.208 1.00 89.31 89 SER A N 1
ATOM 715 C CA . SER A 1 89 ? 2.620 -5.359 17.896 1.00 89.31 89 SER A CA 1
ATOM 716 C C . SER A 1 89 ? 1.591 -4.909 16.845 1.00 89.31 89 SER A C 1
ATOM 718 O O . SER A 1 89 ? 0.941 -5.736 16.206 1.00 89.31 89 SER A O 1
ATOM 720 N N . TYR A 1 90 ? 1.456 -3.596 16.627 1.00 95.06 90 TYR A N 1
ATOM 721 C CA . TYR A 1 90 ? 0.537 -3.022 15.648 1.00 95.06 90 TYR A CA 1
ATOM 722 C C . TYR A 1 90 ? 1.218 -2.614 14.340 1.00 95.06 90 TYR A C 1
ATOM 724 O O . TYR A 1 90 ? 0.512 -2.360 13.365 1.00 95.06 90 TYR A O 1
ATOM 732 N N . PHE A 1 91 ? 2.554 -2.567 14.268 1.00 95.12 91 PHE A N 1
ATOM 733 C CA . PHE A 1 91 ? 3.248 -2.148 13.044 1.00 95.12 91 PHE A CA 1
ATOM 734 C C . PHE A 1 91 ? 2.985 -3.104 11.880 1.00 95.12 91 PHE A C 1
ATOM 736 O O . PHE A 1 91 ? 2.720 -2.644 10.771 1.00 95.12 91 PHE A O 1
ATOM 743 N N . GLU A 1 92 ? 2.942 -4.414 12.132 1.00 93.62 92 GLU A N 1
ATOM 744 C CA . GLU A 1 92 ? 2.556 -5.414 11.126 1.00 93.62 92 GLU A CA 1
ATOM 745 C C . GLU A 1 92 ? 1.140 -5.173 10.596 1.00 93.62 92 GLU A C 1
ATOM 747 O O . GLU A 1 92 ? 0.914 -5.169 9.389 1.00 93.62 92 GLU A O 1
ATOM 752 N N . LYS A 1 93 ? 0.182 -4.879 11.483 1.00 96.81 93 LYS A N 1
ATOM 753 C CA . LYS A 1 93 ? -1.196 -4.573 11.077 1.00 96.81 93 LYS A CA 1
ATOM 754 C C . LYS A 1 93 ? -1.269 -3.298 10.239 1.00 96.81 93 LYS A C 1
ATOM 756 O O . LYS A 1 93 ? -1.911 -3.287 9.193 1.00 96.81 93 LYS A O 1
ATOM 761 N N . ILE A 1 94 ? -0.599 -2.232 10.673 1.00 97.81 94 ILE A N 1
ATOM 762 C CA . ILE A 1 94 ? -0.582 -0.940 9.972 1.00 97.81 94 ILE A CA 1
ATOM 763 C C . ILE A 1 94 ? 0.021 -1.088 8.575 1.00 97.81 94 ILE A C 1
ATOM 765 O O . ILE A 1 94 ? -0.542 -0.601 7.596 1.00 97.81 94 ILE A O 1
ATOM 769 N N . THR A 1 95 ? 1.159 -1.767 8.481 1.00 95.00 95 THR A N 1
ATOM 770 C CA . THR A 1 95 ? 1.898 -1.936 7.225 1.00 95.00 95 THR A CA 1
ATOM 771 C C . THR A 1 95 ? 1.179 -2.874 6.265 1.00 95.00 95 THR A C 1
ATOM 773 O O . THR A 1 95 ? 1.141 -2.587 5.071 1.00 95.00 95 THR A O 1
ATOM 776 N N . ASN A 1 96 ? 0.518 -3.916 6.775 1.00 95.75 96 ASN A N 1
ATOM 777 C CA . ASN A 1 96 ? -0.352 -4.770 5.974 1.00 95.75 96 ASN A CA 1
ATOM 778 C C . ASN A 1 96 ? -1.551 -3.997 5.399 1.00 95.75 96 ASN A C 1
ATOM 780 O O . ASN A 1 96 ? -1.852 -4.105 4.217 1.00 95.75 96 ASN A O 1
ATOM 784 N N . LEU A 1 97 ? -2.219 -3.154 6.195 1.00 97.69 97 LEU A N 1
ATOM 785 C CA . LEU A 1 97 ? -3.281 -2.297 5.657 1.00 97.69 97 LEU A CA 1
ATOM 786 C C . LEU A 1 97 ? -2.737 -1.350 4.575 1.00 97.69 97 LEU A C 1
ATOM 788 O O . LEU A 1 97 ? -3.315 -1.252 3.494 1.00 97.69 97 LEU A O 1
ATOM 792 N N . PHE A 1 98 ? -1.602 -0.695 4.836 1.00 96.12 98 PHE A N 1
ATOM 793 C CA . PHE A 1 98 ? -0.975 0.236 3.895 1.00 96.12 98 PHE A CA 1
ATOM 794 C C . PHE A 1 98 ? -0.574 -0.410 2.558 1.00 96.12 98 PHE A C 1
ATOM 796 O O . PHE A 1 98 ? -0.661 0.246 1.513 1.00 96.12 98 PHE A O 1
ATOM 803 N N . SER A 1 99 ? -0.128 -1.671 2.583 1.00 93.12 99 SER A N 1
ATOM 804 C CA . SER A 1 99 ? 0.310 -2.402 1.389 1.00 93.12 99 SER A CA 1
ATOM 805 C C . SER A 1 99 ? -0.849 -2.832 0.488 1.00 93.12 99 SER A C 1
ATOM 807 O O . SER A 1 99 ? -0.670 -2.904 -0.724 1.00 93.12 99 SER A O 1
ATOM 809 N N . ILE A 1 100 ? -2.041 -3.063 1.050 1.00 94.06 100 ILE A N 1
ATOM 810 C CA . ILE A 1 100 ? -3.237 -3.459 0.287 1.00 94.06 100 ILE A CA 1
ATOM 811 C C . ILE A 1 100 ? -4.010 -2.224 -0.226 1.00 94.06 100 ILE A C 1
ATOM 813 O O . ILE A 1 100 ? -4.722 -2.293 -1.230 1.00 94.06 100 ILE A O 1
ATOM 817 N N . MET A 1 101 ? -3.883 -1.063 0.427 1.00 93.75 101 MET A N 1
ATOM 818 C CA . MET A 1 101 ? -4.487 0.187 -0.054 1.00 93.75 101 MET A CA 1
ATOM 819 C C . MET A 1 101 ? -3.923 0.600 -1.421 1.00 93.75 101 MET A C 1
ATOM 821 O O . MET A 1 101 ? -2.713 0.752 -1.591 1.00 93.75 101 MET A O 1
ATOM 825 N N . LYS A 1 102 ? -4.809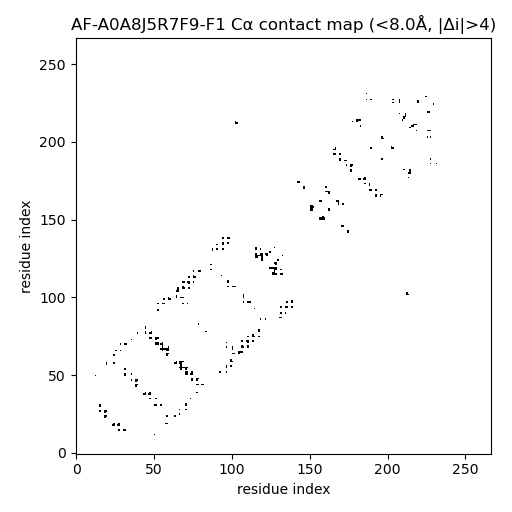 0.868 -2.388 1.00 87.94 102 LYS A N 1
ATOM 826 C CA . LYS A 1 102 ? -4.419 1.343 -3.721 1.00 87.94 102 LYS A CA 1
ATOM 827 C C . LYS A 1 102 ? -3.734 2.721 -3.635 1.00 87.94 102 LYS A C 1
ATOM 829 O O . LYS A 1 102 ? -4.320 3.611 -3.014 1.00 87.94 102 LYS A O 1
ATOM 834 N N . PRO A 1 103 ? -2.576 2.942 -4.297 1.00 84.50 103 PRO A N 1
ATOM 835 C CA . PRO A 1 103 ? -1.845 4.213 -4.257 1.00 84.50 103 PRO A CA 1
ATOM 836 C C . PRO A 1 103 ? -2.659 5.449 -4.634 1.00 84.50 103 PRO A C 1
ATOM 838 O O . PRO A 1 103 ? -2.510 6.474 -3.988 1.00 84.50 103 PRO A O 1
ATOM 841 N N . SER A 1 104 ? -3.572 5.320 -5.598 1.00 81.62 104 SER A N 1
ATOM 842 C CA . SER A 1 104 ? -4.432 6.413 -6.063 1.00 81.62 104 SER A CA 1
ATOM 843 C C . SER A 1 104 ? -5.574 6.779 -5.097 1.00 81.62 104 SER A C 1
ATOM 845 O O . SER A 1 104 ? -6.415 7.600 -5.445 1.00 81.62 104 SER A O 1
ATOM 847 N N . THR A 1 105 ? -5.704 6.102 -3.950 1.00 87.94 105 THR A N 1
ATOM 848 C CA . THR A 1 105 ? -6.770 6.358 -2.964 1.00 87.94 105 THR A CA 1
ATOM 849 C C . THR A 1 105 ? -6.348 7.518 -2.057 1.00 87.94 105 THR A C 1
ATOM 851 O O . THR A 1 105 ? -5.390 7.334 -1.303 1.00 87.94 105 THR A O 1
ATOM 854 N N . PRO A 1 106 ? -7.038 8.674 -2.053 1.00 91.00 106 PRO A N 1
ATOM 855 C CA . PRO A 1 106 ? -6.635 9.835 -1.247 1.00 91.00 106 PRO A CA 1
ATOM 856 C C . PRO A 1 106 ? -6.521 9.537 0.258 1.00 91.00 106 PRO A C 1
ATOM 858 O O . PRO A 1 106 ? -5.630 10.029 0.953 1.00 91.00 106 PRO A O 1
ATOM 861 N N . GLU A 1 107 ? -7.385 8.665 0.778 1.00 96.75 107 GLU A N 1
ATOM 862 C CA . GLU A 1 107 ? -7.381 8.247 2.179 1.00 96.75 107 GLU A CA 1
ATOM 863 C C . GLU A 1 107 ? -6.100 7.494 2.569 1.00 96.75 107 GLU A C 1
ATOM 865 O O . GLU A 1 107 ? -5.745 7.473 3.748 1.00 96.75 107 GLU A O 1
ATOM 870 N N . ARG A 1 108 ? -5.370 6.907 1.610 1.00 95.12 108 ARG A N 1
ATOM 871 C CA . ARG A 1 108 ? -4.122 6.175 1.872 1.00 95.12 108 ARG A CA 1
ATOM 872 C C . ARG A 1 108 ? -3.038 7.088 2.441 1.00 95.12 108 ARG A C 1
ATOM 874 O O . ARG A 1 108 ? -2.341 6.691 3.375 1.00 95.12 108 ARG A O 1
ATOM 881 N N . GLU A 1 109 ? -2.912 8.308 1.922 1.00 92.56 109 GLU A N 1
ATOM 882 C CA . GLU A 1 109 ? -1.964 9.294 2.456 1.00 92.56 109 GLU A CA 1
ATOM 883 C C . GLU A 1 109 ? -2.374 9.758 3.852 1.00 92.56 109 GLU A C 1
ATOM 885 O O . GLU A 1 109 ? -1.541 9.842 4.755 1.00 92.56 109 GLU A O 1
ATOM 890 N N . THR A 1 110 ? -3.675 9.976 4.059 1.00 97.50 110 THR A N 1
ATOM 891 C CA . THR A 1 110 ? -4.224 10.344 5.372 1.00 97.50 110 THR A CA 1
ATOM 892 C C . THR A 1 110 ? -3.968 9.242 6.402 1.00 97.50 110 THR A C 1
ATOM 894 O O . THR A 1 110 ? -3.533 9.519 7.522 1.00 97.50 110 THR A O 1
ATOM 897 N N . PHE A 1 111 ? -4.184 7.980 6.025 1.00 98.38 111 PHE A N 1
ATOM 898 C CA . PHE A 1 111 ? -3.872 6.815 6.849 1.00 98.38 111 PHE A CA 1
ATOM 899 C C . PHE A 1 111 ? -2.388 6.775 7.226 1.00 98.38 111 PHE A C 1
ATOM 901 O O . PHE A 1 111 ? -2.061 6.679 8.411 1.00 98.38 111 PHE A O 1
ATOM 908 N N . LEU A 1 112 ? -1.498 6.900 6.236 1.00 96.31 112 LEU A N 1
ATOM 909 C CA . LEU A 1 112 ? -0.052 6.892 6.441 1.00 96.31 112 LEU A CA 1
ATOM 910 C C . LEU A 1 112 ? 0.395 8.029 7.371 1.00 96.31 112 LEU A C 1
ATOM 912 O O . LEU A 1 112 ? 1.113 7.785 8.343 1.00 96.31 112 LEU A O 1
ATOM 916 N N . HIS A 1 113 ? -0.070 9.254 7.118 1.00 95.38 113 HIS A N 1
ATOM 917 C CA . HIS A 1 113 ? 0.222 10.415 7.956 1.00 95.38 113 HIS A C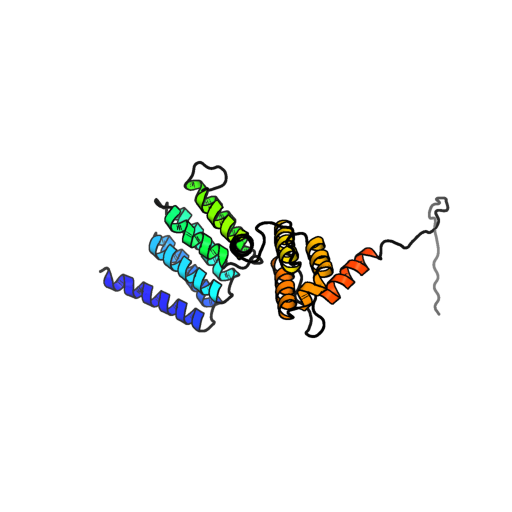A 1
ATOM 918 C C . HIS A 1 113 ? -0.206 10.174 9.408 1.00 95.38 113 HIS A C 1
ATOM 920 O O . HIS A 1 113 ? 0.578 10.384 10.337 1.00 95.38 113 HIS A O 1
ATOM 926 N N . ASN A 1 114 ? -1.429 9.680 9.615 1.00 97.50 114 ASN A N 1
ATOM 927 C CA . ASN A 1 114 ? -1.955 9.402 10.947 1.00 97.50 114 ASN A CA 1
ATOM 928 C C . ASN A 1 114 ? -1.165 8.298 11.657 1.00 97.50 114 ASN A C 1
ATOM 930 O O . ASN A 1 114 ? -0.894 8.422 12.853 1.00 97.50 114 ASN A O 1
ATOM 934 N N . ALA A 1 115 ? -0.774 7.239 10.944 1.00 97.06 115 ALA A N 1
ATOM 935 C CA . ALA A 1 115 ? 0.012 6.141 11.498 1.00 97.06 115 ALA A CA 1
ATOM 936 C C . ALA A 1 115 ? 1.411 6.601 11.937 1.00 97.06 115 ALA A C 1
ATOM 938 O O . ALA A 1 115 ? 1.836 6.320 13.062 1.00 97.06 115 ALA A O 1
ATOM 939 N N . LEU A 1 116 ? 2.102 7.378 11.095 1.00 94.38 116 LEU A N 1
ATOM 940 C CA . LEU A 1 116 ? 3.399 7.967 11.434 1.00 94.38 116 LEU A CA 1
ATOM 941 C C . LEU A 1 116 ? 3.277 8.921 12.625 1.00 94.38 116 LEU A C 1
ATOM 943 O O . LEU A 1 116 ? 4.064 8.833 13.570 1.00 94.38 116 LEU A O 1
ATOM 947 N N . ARG A 1 117 ? 2.244 9.770 12.638 1.00 94.75 117 ARG A N 1
ATOM 948 C CA . ARG A 1 117 ? 1.976 10.691 13.745 1.00 94.75 117 ARG A CA 1
ATOM 949 C C . ARG A 1 117 ? 1.665 9.966 15.052 1.00 94.75 117 ARG A C 1
ATOM 951 O O . ARG A 1 117 ? 2.131 10.394 16.102 1.00 94.75 117 ARG A O 1
ATOM 958 N N . TRP A 1 118 ? 0.910 8.870 15.006 1.00 95.75 118 TRP A N 1
ATOM 959 C CA . TRP A 1 118 ? 0.675 8.020 16.174 1.00 95.75 118 TRP A CA 1
ATOM 960 C C . TRP A 1 118 ? 1.987 7.423 16.700 1.00 95.75 118 TRP A C 1
ATOM 962 O O . TRP A 1 118 ? 2.233 7.458 17.905 1.00 95.75 118 TRP A O 1
ATOM 972 N N . SER A 1 119 ? 2.865 6.958 15.808 1.00 94.56 119 SER A N 1
ATOM 973 C CA . SER A 1 119 ? 4.136 6.333 16.192 1.00 94.56 119 SER A CA 1
ATOM 974 C C . SER A 1 119 ? 5.103 7.271 16.929 1.00 94.56 119 SER A C 1
ATOM 976 O O . SER A 1 119 ? 5.921 6.793 17.710 1.00 94.56 119 SER A O 1
ATOM 978 N N . LEU A 1 120 ? 4.979 8.596 16.751 1.00 92.25 120 LEU A N 1
ATOM 979 C CA . LEU A 1 120 ? 5.759 9.603 17.489 1.00 92.25 120 LEU A CA 1
ATOM 980 C C . LEU A 1 120 ? 5.559 9.520 19.003 1.00 92.25 120 LEU A C 1
ATOM 982 O O . LEU A 1 120 ? 6.481 9.808 19.754 1.00 92.25 120 LEU A O 1
ATOM 986 N N . LYS A 1 121 ? 4.372 9.109 19.463 1.00 90.56 121 LYS A N 1
ATOM 987 C CA . LYS A 1 121 ? 4.081 8.961 20.900 1.00 90.56 121 LYS A CA 1
ATOM 988 C C . LYS A 1 121 ? 4.913 7.861 21.563 1.00 90.56 121 LYS A C 1
ATOM 990 O O . LYS A 1 121 ? 4.987 7.804 22.784 1.00 90.56 121 LYS A O 1
ATOM 995 N N . HIS A 1 122 ? 5.522 7.00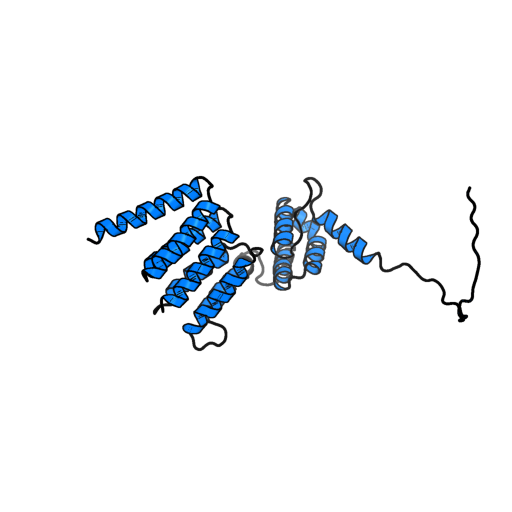3 20.750 1.00 87.94 122 HIS A N 1
ATOM 996 C CA . HIS A 1 122 ? 6.195 5.777 21.156 1.00 87.94 122 HIS A CA 1
ATOM 997 C C . HIS A 1 122 ? 7.701 5.809 20.872 1.00 87.94 122 HIS A C 1
ATOM 999 O O . HIS A 1 122 ? 8.353 4.769 20.846 1.00 87.94 122 HIS A O 1
ATOM 1005 N N . THR A 1 123 ? 8.267 6.986 20.593 1.00 86.94 123 THR A N 1
ATOM 1006 C CA . THR A 1 123 ? 9.691 7.138 20.280 1.00 86.94 123 THR A CA 1
ATOM 1007 C C . THR A 1 123 ? 10.201 8.544 20.594 1.00 86.94 123 THR A C 1
ATOM 1009 O O . THR A 1 123 ? 9.438 9.502 20.628 1.00 86.94 123 THR A O 1
ATOM 1012 N N . ASN A 1 124 ? 11.520 8.684 20.744 1.00 83.69 124 ASN A N 1
ATOM 1013 C CA . ASN A 1 124 ? 12.194 9.986 20.813 1.00 83.69 124 ASN A CA 1
ATOM 1014 C C . ASN A 1 124 ? 12.583 10.522 19.422 1.00 83.69 124 ASN A C 1
ATOM 1016 O O . ASN A 1 124 ? 13.130 11.620 19.297 1.00 83.69 124 ASN A O 1
ATOM 1020 N N . CYS A 1 125 ? 12.347 9.747 18.361 1.00 78.50 125 CYS A N 1
ATOM 1021 C CA . CYS A 1 125 ? 12.641 10.154 16.995 1.00 78.50 125 CYS A CA 1
ATOM 1022 C C . CYS A 1 125 ? 11.639 11.207 16.505 1.00 78.50 125 CYS A C 1
ATOM 1024 O O . CYS A 1 125 ? 10.429 11.008 16.559 1.00 78.50 125 CYS A O 1
ATOM 1026 N N . LYS A 1 126 ? 12.153 12.308 15.943 1.00 80.19 126 LYS A N 1
ATOM 1027 C CA . LYS A 1 126 ? 11.352 13.472 15.516 1.00 80.19 126 LYS A CA 1
ATOM 1028 C C . LYS A 1 126 ? 10.348 13.189 14.394 1.00 80.19 126 LYS A C 1
ATOM 1030 O O . LYS A 1 126 ? 9.428 13.976 14.204 1.00 80.19 126 LYS A O 1
ATOM 1035 N N . TRP A 1 127 ? 10.538 12.106 13.644 1.00 74.50 127 TRP A N 1
ATOM 1036 C CA . TRP A 1 127 ? 9.779 11.822 12.420 1.00 74.50 127 TRP A CA 1
ATOM 1037 C C . TRP A 1 127 ? 8.880 10.585 12.514 1.00 74.50 127 TRP A C 1
ATOM 1039 O O . TRP A 1 127 ? 8.184 10.273 11.555 1.00 74.50 127 TRP A O 1
ATOM 1049 N N . GLY A 1 128 ? 8.865 9.884 13.647 1.00 82.94 128 GLY A N 1
ATOM 1050 C CA . GLY A 1 128 ? 8.096 8.656 13.865 1.00 82.94 128 GLY A CA 1
ATOM 1051 C C . GLY A 1 128 ? 8.999 7.488 14.247 1.00 82.94 128 GLY A C 1
ATOM 1052 O O . GLY A 1 128 ? 10.225 7.611 14.248 1.00 82.94 128 GLY A O 1
ATOM 1053 N N . HIS A 1 129 ? 8.398 6.356 14.606 1.00 89.81 129 HIS A N 1
ATOM 1054 C CA . HIS A 1 129 ? 9.142 5.189 15.076 1.00 89.81 129 HIS A CA 1
ATOM 1055 C C . HIS A 1 129 ? 9.999 4.588 13.940 1.00 89.81 129 HIS A C 1
ATOM 1057 O O . HIS A 1 129 ? 9.435 4.249 12.895 1.00 89.81 129 HIS A O 1
ATOM 1063 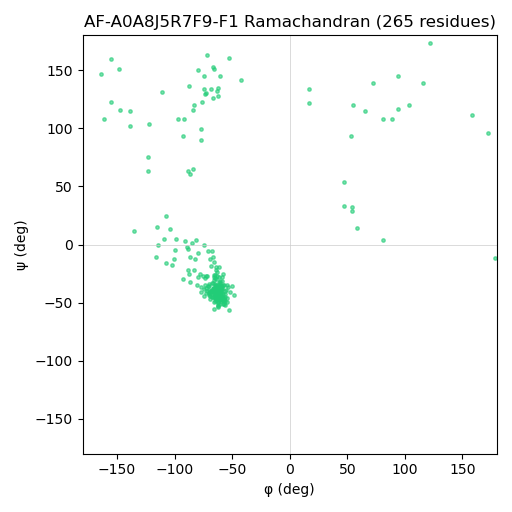N N . PRO A 1 130 ?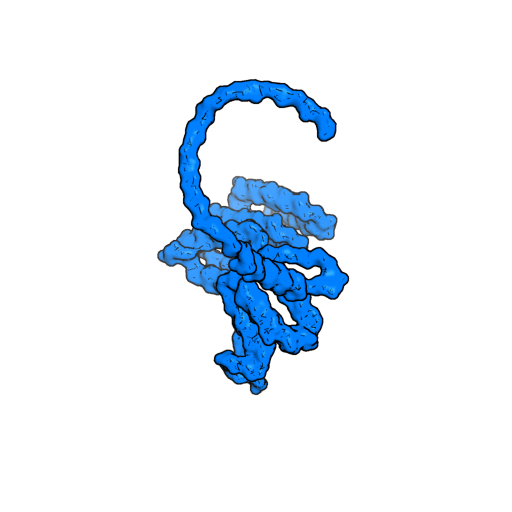 11.325 4.394 14.118 1.00 84.94 130 PRO A N 1
ATOM 1064 C CA . PRO A 1 130 ? 12.214 3.914 13.053 1.00 84.94 130 PRO A CA 1
ATOM 1065 C C . PRO A 1 130 ? 11.788 2.582 12.430 1.00 84.94 130 PRO A C 1
ATOM 1067 O O . PRO A 1 130 ? 11.835 2.433 11.213 1.00 84.94 130 PRO A O 1
ATOM 1070 N N . GLU A 1 131 ? 11.316 1.633 13.245 1.00 86.81 131 GLU A N 1
ATOM 1071 C CA . GLU A 1 131 ? 10.847 0.337 12.731 1.00 86.81 131 GLU A CA 1
ATOM 1072 C C . GLU A 1 131 ? 9.614 0.481 11.829 1.00 86.81 131 GLU A C 1
ATOM 1074 O O . GLU A 1 131 ? 9.557 -0.128 10.766 1.00 86.81 131 GLU A O 1
ATOM 1079 N N . LEU A 1 132 ? 8.658 1.346 12.189 1.00 89.94 132 LEU A N 1
ATOM 1080 C CA . LEU A 1 132 ? 7.488 1.583 11.348 1.00 89.94 132 LEU A CA 1
ATOM 1081 C C . LEU A 1 132 ? 7.896 2.235 10.018 1.00 89.94 132 LEU A C 1
ATOM 1083 O O . LEU A 1 132 ? 7.411 1.823 8.968 1.00 89.94 132 LEU A O 1
ATOM 1087 N N . HIS A 1 133 ? 8.830 3.195 10.049 1.00 84.56 133 HIS A N 1
ATOM 1088 C CA . HIS A 1 133 ? 9.424 3.779 8.837 1.00 84.56 133 HIS A CA 1
ATOM 1089 C C . HIS A 1 133 ? 10.074 2.725 7.950 1.00 84.56 133 HIS A C 1
ATOM 1091 O O . HIS A 1 133 ? 9.812 2.700 6.752 1.00 84.56 133 HIS A O 1
ATOM 1097 N N . LYS A 1 134 ? 10.879 1.830 8.529 1.00 83.62 134 LYS A N 1
ATOM 1098 C CA . LYS A 1 134 ? 11.516 0.731 7.800 1.00 83.62 134 LYS A CA 1
ATOM 1099 C C . LYS A 1 134 ? 10.477 -0.169 7.128 1.00 83.62 134 LYS A C 1
ATOM 1101 O O . LYS A 1 134 ? 10.613 -0.456 5.943 1.00 83.62 134 LYS A O 1
ATOM 1106 N N . MET A 1 135 ? 9.428 -0.572 7.843 1.00 88.31 135 MET A N 1
ATOM 1107 C CA . MET A 1 135 ? 8.378 -1.427 7.279 1.00 88.31 135 MET A CA 1
ATOM 1108 C C . MET A 1 135 ? 7.560 -0.715 6.189 1.00 88.31 135 MET A C 1
ATOM 1110 O O . MET A 1 135 ? 7.232 -1.315 5.169 1.00 88.31 135 MET A O 1
ATOM 1114 N N . ILE A 1 136 ? 7.260 0.577 6.350 1.00 89.12 136 ILE A N 1
ATOM 1115 C CA . ILE A 1 136 ? 6.602 1.382 5.307 1.00 89.12 136 ILE A CA 1
ATOM 1116 C C . ILE A 1 136 ? 7.513 1.523 4.082 1.00 89.12 136 ILE A C 1
ATOM 1118 O O . ILE A 1 136 ? 7.056 1.357 2.953 1.00 89.12 136 ILE A O 1
ATOM 1122 N N . ALA A 1 137 ? 8.805 1.787 4.292 1.00 83.00 137 ALA A N 1
ATOM 1123 C CA . ALA A 1 137 ? 9.789 1.863 3.220 1.00 83.00 137 ALA A CA 1
ATOM 1124 C C . ALA A 1 137 ? 9.865 0.542 2.449 1.00 83.00 137 ALA A C 1
ATOM 1126 O O . ALA A 1 137 ? 9.881 0.566 1.223 1.00 83.00 137 ALA A O 1
ATOM 1127 N N . GLN A 1 138 ? 9.813 -0.602 3.140 1.00 80.06 138 GLN A N 1
ATOM 1128 C CA . GLN A 1 138 ? 9.737 -1.913 2.494 1.00 80.06 138 GLN A CA 1
ATOM 1129 C C . GLN A 1 138 ? 8.516 -2.028 1.579 1.00 80.06 138 GLN A C 1
ATOM 1131 O O . GLN A 1 138 ? 8.676 -2.490 0.457 1.00 80.06 138 GLN A O 1
ATOM 1136 N N . VAL A 1 139 ? 7.332 -1.543 1.979 1.00 81.25 139 VAL A N 1
ATOM 1137 C CA . VAL A 1 139 ? 6.145 -1.527 1.097 1.00 81.25 139 VAL A CA 1
ATOM 1138 C C . VAL A 1 139 ? 6.401 -0.732 -0.189 1.00 81.25 139 VAL A C 1
ATOM 1140 O O . VAL A 1 139 ? 5.977 -1.159 -1.260 1.00 81.25 139 VAL A O 1
ATOM 1143 N N . PHE A 1 140 ? 7.134 0.383 -0.120 1.00 76.31 140 PHE A N 1
ATOM 1144 C CA . PHE A 1 140 ? 7.551 1.126 -1.316 1.00 76.31 140 PHE A CA 1
ATOM 1145 C C . PHE A 1 140 ? 8.635 0.403 -2.136 1.00 76.31 140 PHE A C 1
ATOM 1147 O O . PHE A 1 140 ? 8.709 0.591 -3.349 1.00 76.31 140 PHE A O 1
ATOM 1154 N N . TRP A 1 141 ? 9.460 -0.431 -1.498 1.00 81.56 141 TRP A N 1
ATOM 1155 C CA . TRP A 1 141 ? 10.635 -1.066 -2.102 1.00 81.56 141 TRP A CA 1
ATOM 1156 C C . TRP A 1 141 ? 10.444 -2.519 -2.556 1.00 81.56 141 TRP A C 1
ATOM 1158 O O . TRP A 1 141 ? 11.355 -3.046 -3.186 1.00 81.56 141 TRP A O 1
ATOM 1168 N N . GLN A 1 142 ? 9.303 -3.175 -2.310 1.00 79.50 142 GLN A N 1
ATOM 1169 C CA . GLN A 1 142 ? 9.106 -4.604 -2.630 1.00 79.50 142 GLN A CA 1
ATOM 1170 C C . GLN A 1 142 ? 9.446 -4.966 -4.085 1.00 79.50 142 GLN A C 1
ATOM 1172 O O . GLN A 1 142 ? 10.072 -5.993 -4.335 1.00 79.50 142 GLN A O 1
ATOM 1177 N N . ALA A 1 143 ? 9.070 -4.124 -5.053 1.00 82.69 143 ALA A N 1
ATOM 1178 C CA . ALA A 1 143 ? 9.388 -4.362 -6.463 1.00 82.69 143 ALA A CA 1
ATOM 1179 C C . ALA A 1 143 ? 10.899 -4.270 -6.746 1.00 82.69 143 ALA A C 1
ATOM 1181 O O . ALA A 1 143 ? 11.433 -5.071 -7.512 1.00 82.69 143 ALA A O 1
ATOM 1182 N N . GLN A 1 144 ? 11.590 -3.329 -6.096 1.00 86.50 144 GLN A N 1
ATOM 1183 C CA . GLN A 1 144 ? 13.041 -3.182 -6.186 1.00 86.50 144 GLN A CA 1
ATOM 1184 C C . GLN A 1 144 ? 13.756 -4.345 -5.490 1.00 86.50 144 GLN A C 1
ATOM 1186 O O . GLN A 1 144 ? 14.673 -4.912 -6.066 1.00 86.50 144 GLN A O 1
ATOM 1191 N N . GLU A 1 145 ? 13.301 -4.766 -4.309 1.00 86.06 145 GLU A N 1
ATOM 1192 C CA . GLU A 1 145 ? 13.872 -5.911 -3.595 1.00 86.06 145 GLU A CA 1
ATOM 1193 C C . GLU A 1 145 ? 13.688 -7.216 -4.378 1.00 86.06 145 GLU A C 1
ATOM 1195 O O . GLU A 1 145 ? 14.622 -8.007 -4.496 1.00 86.06 145 GLU A O 1
ATOM 1200 N N . ALA A 1 146 ? 12.505 -7.441 -4.959 1.00 88.25 146 ALA A N 1
ATOM 1201 C CA . ALA A 1 146 ? 12.257 -8.596 -5.815 1.00 88.25 146 ALA A CA 1
ATOM 1202 C C . ALA A 1 146 ? 13.182 -8.595 -7.043 1.00 88.25 146 ALA A C 1
ATOM 1204 O O . ALA A 1 146 ? 13.736 -9.640 -7.390 1.00 88.25 146 ALA A O 1
ATOM 1205 N N . PHE A 1 147 ? 13.380 -7.428 -7.667 1.00 91.69 147 PHE A N 1
ATOM 1206 C CA . PHE A 1 147 ? 14.311 -7.258 -8.778 1.00 91.69 147 PHE A CA 1
ATOM 1207 C C . PHE A 1 147 ? 15.760 -7.544 -8.356 1.00 91.69 147 PHE A C 1
ATOM 1209 O O . PHE A 1 147 ? 16.388 -8.418 -8.949 1.00 91.69 147 PHE A O 1
ATOM 1216 N N . ASP A 1 148 ? 16.255 -6.896 -7.298 1.00 90.06 148 ASP A N 1
ATOM 1217 C CA . ASP A 1 148 ? 17.630 -7.040 -6.800 1.00 90.06 148 ASP A CA 1
ATOM 1218 C C . ASP A 1 148 ? 17.915 -8.475 -6.326 1.00 90.06 148 ASP A C 1
ATOM 1220 O O . ASP A 1 148 ? 18.973 -9.044 -6.597 1.00 90.06 148 ASP A O 1
ATOM 1224 N N . SER A 1 149 ? 16.956 -9.108 -5.646 1.00 89.56 149 SER A N 1
ATOM 1225 C CA . SER A 1 149 ? 17.040 -10.506 -5.210 1.00 89.56 149 SER A CA 1
ATOM 1226 C C . SER A 1 149 ? 17.110 -11.462 -6.401 1.00 89.56 149 SER A C 1
ATOM 1228 O O . SER A 1 149 ? 17.913 -12.397 -6.397 1.00 89.56 149 SER A O 1
ATOM 1230 N N . TYR A 1 150 ? 16.307 -11.226 -7.442 1.00 92.06 150 TYR A N 1
ATOM 1231 C CA . TYR A 1 150 ? 16.351 -12.031 -8.657 1.00 92.06 150 TYR A CA 1
ATOM 1232 C C . TYR A 1 150 ? 17.685 -11.860 -9.393 1.00 92.06 150 TYR A C 1
ATOM 1234 O O . TYR A 1 150 ? 18.325 -12.857 -9.722 1.00 92.06 150 TYR A O 1
ATOM 1242 N N . THR A 1 151 ? 18.143 -10.627 -9.626 1.00 93.25 151 THR A N 1
ATOM 1243 C CA . THR A 1 151 ? 19.367 -10.377 -10.402 1.00 93.25 151 THR A CA 1
ATOM 1244 C C . THR A 1 151 ? 20.638 -10.810 -9.674 1.00 93.25 151 THR A C 1
ATOM 1246 O O . THR A 1 151 ? 21.524 -11.354 -10.323 1.00 93.25 151 THR A O 1
ATOM 1249 N N . SER A 1 152 ? 20.710 -10.661 -8.346 1.00 90.75 152 SER A N 1
ATOM 1250 C CA . SER A 1 152 ? 21.883 -11.058 -7.542 1.00 90.75 152 SER A CA 1
ATOM 1251 C C . SER A 1 152 ? 21.997 -12.562 -7.274 1.00 90.75 152 SER A C 1
ATOM 1253 O O . SER A 1 152 ? 23.090 -13.061 -7.011 1.00 90.75 152 SER A O 1
ATOM 1255 N N . ARG A 1 153 ? 20.883 -13.309 -7.297 1.00 90.31 153 ARG A N 1
ATOM 1256 C CA . ARG A 1 153 ? 20.874 -14.753 -6.977 1.00 90.31 153 ARG A CA 1
ATOM 1257 C C . ARG A 1 153 ? 20.798 -15.649 -8.205 1.00 90.31 153 ARG A C 1
ATOM 1259 O O . ARG A 1 153 ? 21.044 -16.850 -8.099 1.00 90.31 153 ARG A O 1
ATOM 1266 N N . HIS A 1 154 ? 20.404 -15.113 -9.357 1.00 90.00 154 HIS A N 1
ATOM 1267 C CA . HIS A 1 154 ? 20.205 -15.926 -10.546 1.00 90.00 154 HIS A CA 1
ATOM 1268 C C . HIS A 1 154 ? 21.559 -16.301 -11.179 1.00 90.00 154 HIS A C 1
ATOM 1270 O O . HIS A 1 154 ? 22.292 -15.423 -11.625 1.00 90.00 154 HIS A O 1
ATOM 1276 N N . PRO A 1 155 ? 21.876 -17.599 -11.346 1.00 92.69 155 PRO A N 1
ATOM 1277 C CA . PRO A 1 155 ? 23.229 -18.068 -11.682 1.00 92.69 155 PRO A CA 1
ATOM 1278 C C . PRO A 1 155 ? 23.726 -17.660 -13.079 1.00 92.69 155 PRO A C 1
ATOM 1280 O O . PRO A 1 155 ? 24.888 -17.872 -13.409 1.00 92.69 155 PRO A O 1
ATOM 1283 N N . LYS A 1 156 ? 22.838 -17.128 -13.926 1.00 89.00 156 LYS A N 1
ATOM 1284 C CA . LYS A 1 156 ? 23.148 -16.666 -15.292 1.00 89.00 156 LYS A CA 1
ATOM 1285 C C . LYS A 1 156 ? 23.102 -15.142 -15.450 1.00 89.00 156 LYS A C 1
ATOM 1287 O O . LYS A 1 156 ? 23.161 -14.661 -16.578 1.00 89.00 156 LYS A O 1
ATOM 1292 N N . ILE A 1 157 ? 22.887 -14.400 -14.365 1.00 89.62 157 ILE A N 1
ATOM 1293 C CA . ILE A 1 157 ? 22.848 -12.936 -14.374 1.00 89.62 157 ILE A CA 1
ATOM 1294 C C . ILE A 1 157 ? 24.084 -12.449 -13.621 1.00 89.62 157 ILE A C 1
ATOM 1296 O O . ILE A 1 157 ? 24.399 -12.954 -12.550 1.00 89.62 157 ILE A O 1
ATOM 1300 N N . ASN A 1 158 ? 24.811 -11.503 -14.212 1.00 79.56 158 ASN A N 1
ATOM 1301 C CA . ASN A 1 158 ? 25.943 -10.868 -13.545 1.00 79.56 158 ASN A CA 1
ATOM 1302 C C . ASN A 1 158 ? 25.424 -9.884 -12.493 1.00 79.56 158 ASN A C 1
ATOM 1304 O O . ASN A 1 158 ? 24.404 -9.231 -12.712 1.00 79.56 158 ASN A O 1
ATOM 1308 N N . ASN A 1 159 ? 26.143 -9.777 -11.376 1.00 68.94 159 ASN A N 1
ATOM 1309 C CA . ASN A 1 159 ? 25.599 -9.254 -10.123 1.00 68.94 159 ASN A CA 1
ATOM 1310 C C . ASN A 1 159 ? 25.235 -7.760 -10.100 1.00 68.94 159 ASN A C 1
ATOM 1312 O O . ASN A 1 159 ? 24.646 -7.342 -9.109 1.00 68.94 159 ASN A O 1
ATOM 1316 N N . GLU A 1 160 ? 25.519 -6.964 -11.138 1.00 79.94 160 GLU A N 1
ATOM 1317 C CA . GLU A 1 160 ? 25.196 -5.530 -11.148 1.00 79.94 160 GLU A CA 1
ATOM 1318 C C . GLU A 1 160 ? 24.869 -4.988 -12.556 1.00 79.94 160 GLU A C 1
ATOM 1320 O O . GLU A 1 160 ? 25.375 -5.510 -13.556 1.00 79.94 160 GLU A O 1
ATOM 1325 N N . PRO A 1 161 ? 24.025 -3.939 -12.655 1.00 84.25 161 PRO A N 1
ATOM 1326 C CA . PRO A 1 161 ? 23.804 -3.212 -13.902 1.00 84.25 161 PRO A CA 1
ATOM 1327 C C . PRO A 1 161 ? 25.067 -2.439 -14.356 1.00 84.25 161 PRO A C 1
ATOM 1329 O O . PRO A 1 161 ? 25.841 -1.990 -13.512 1.00 84.25 161 PRO A O 1
ATOM 1332 N N . PRO A 1 162 ? 25.254 -2.194 -15.671 1.00 89.12 162 PRO A N 1
ATOM 1333 C CA . PRO A 1 162 ? 24.347 -2.565 -16.753 1.00 89.12 162 PRO A CA 1
ATOM 1334 C C . PRO A 1 162 ? 24.398 -4.066 -17.060 1.00 89.12 162 PRO A C 1
ATOM 1336 O O . PRO A 1 162 ? 25.455 -4.673 -17.212 1.00 89.12 162 PRO A O 1
ATOM 1339 N N . TYR A 1 163 ? 23.219 -4.662 -17.199 1.00 91.50 163 TYR A N 1
ATOM 1340 C CA . TYR A 1 163 ? 23.063 -6.062 -17.555 1.00 91.50 163 TYR A CA 1
ATOM 1341 C C . TYR A 1 163 ? 23.238 -6.250 -19.064 1.00 91.50 163 TYR A C 1
ATOM 1343 O O . TYR A 1 163 ? 22.846 -5.405 -19.867 1.00 91.50 163 TYR A O 1
ATOM 1351 N N . LEU A 1 164 ? 23.726 -7.419 -19.479 1.00 91.50 164 LEU A N 1
ATOM 1352 C CA . LEU A 1 164 ? 23.737 -7.797 -20.900 1.00 91.50 164 LEU A CA 1
ATOM 1353 C C . LEU A 1 164 ? 22.326 -8.039 -21.458 1.00 91.50 164 LEU A C 1
ATOM 1355 O O . LEU A 1 164 ? 22.131 -8.061 -22.668 1.00 91.50 164 LEU A O 1
ATOM 1359 N N . LEU A 1 165 ? 21.344 -8.251 -20.577 1.00 93.12 165 LEU A N 1
ATOM 1360 C CA . LEU A 1 165 ? 19.951 -8.511 -20.920 1.00 93.12 165 LEU A CA 1
ATOM 1361 C C . LEU A 1 165 ? 19.183 -7.180 -20.949 1.00 93.12 165 LEU A C 1
ATOM 1363 O O . LEU A 1 165 ? 18.895 -6.639 -19.878 1.00 93.12 165 LEU A O 1
ATOM 1367 N N . PRO A 1 166 ? 18.781 -6.661 -22.127 1.00 95.12 166 PRO A N 1
ATOM 1368 C CA . PRO A 1 166 ? 18.187 -5.327 -22.218 1.00 95.12 166 PRO A CA 1
ATOM 1369 C C . PRO A 1 166 ? 16.893 -5.187 -21.410 1.00 95.12 166 PRO A C 1
ATOM 1371 O O . PRO A 1 166 ? 16.654 -4.149 -20.809 1.00 95.12 166 PRO A O 1
ATOM 1374 N N . LEU A 1 167 ? 16.091 -6.250 -21.298 1.00 94.81 167 LEU A N 1
ATOM 1375 C CA . LEU A 1 167 ? 14.879 -6.218 -20.475 1.00 94.81 167 LEU A CA 1
ATOM 1376 C C . LEU A 1 167 ? 15.176 -6.017 -18.974 1.00 94.81 167 LEU A C 1
ATOM 1378 O O . LEU A 1 167 ? 14.375 -5.403 -18.280 1.00 94.81 167 LEU A O 1
ATOM 1382 N N . LEU A 1 168 ? 16.324 -6.478 -18.462 1.00 95.25 168 LEU A N 1
ATOM 1383 C CA . LEU A 1 168 ? 16.716 -6.191 -17.076 1.00 95.25 168 LEU A CA 1
ATOM 1384 C C . LEU A 1 168 ? 17.142 -4.732 -16.904 1.00 95.25 168 LEU A C 1
ATOM 1386 O O . LEU A 1 168 ? 16.801 -4.125 -15.895 1.00 95.25 168 LEU A O 1
ATOM 1390 N N . ASN A 1 169 ? 17.822 -4.150 -17.896 1.00 95.62 169 ASN A N 1
ATOM 1391 C CA . ASN A 1 169 ? 18.119 -2.713 -17.890 1.00 95.62 169 ASN A CA 1
ATOM 1392 C C . ASN A 1 169 ? 16.833 -1.885 -17.957 1.00 95.62 169 ASN A C 1
ATOM 1394 O O . ASN A 1 169 ? 16.699 -0.911 -17.222 1.00 95.62 169 ASN A O 1
ATOM 1398 N N . PHE A 1 170 ? 15.862 -2.307 -18.773 1.00 96.50 170 PHE A N 1
ATOM 1399 C CA . PHE A 1 170 ? 14.534 -1.704 -18.809 1.00 96.50 170 PHE A CA 1
ATOM 1400 C C . PHE A 1 170 ? 13.877 -1.716 -17.427 1.00 96.50 170 PHE A C 1
ATOM 1402 O O . PHE A 1 170 ? 13.467 -0.669 -16.948 1.00 96.50 170 PHE A O 1
ATOM 1409 N N . LEU A 1 171 ? 13.809 -2.872 -16.758 1.00 95.25 171 LEU A N 1
ATOM 1410 C CA . LEU A 1 171 ? 13.207 -2.972 -15.424 1.00 95.25 171 LEU A CA 1
ATOM 1411 C C . LEU A 1 171 ? 13.961 -2.134 -14.382 1.00 95.25 171 LEU A C 1
ATOM 1413 O O . LEU A 1 171 ? 13.327 -1.454 -13.578 1.00 95.25 171 LEU A O 1
ATOM 1417 N N . PHE A 1 172 ? 15.297 -2.126 -14.430 1.00 94.88 172 PHE A N 1
ATOM 1418 C CA . PHE A 1 172 ? 16.122 -1.282 -13.567 1.00 94.88 172 PHE A CA 1
ATOM 1419 C C . PHE A 1 172 ? 15.763 0.202 -13.724 1.00 94.88 172 PHE A C 1
ATOM 1421 O O . PHE A 1 172 ? 15.472 0.878 -12.737 1.00 94.88 172 PHE A O 1
ATOM 1428 N N . PHE A 1 173 ? 15.728 0.708 -14.959 1.00 95.44 173 PHE A N 1
ATOM 1429 C CA . PHE A 1 173 ? 15.369 2.102 -15.213 1.00 95.44 173 PHE A CA 1
ATOM 1430 C C . PHE A 1 173 ? 13.891 2.382 -14.948 1.00 95.44 173 PHE A C 1
ATOM 1432 O O . PHE A 1 173 ? 13.578 3.448 -14.431 1.00 95.44 173 PHE A O 1
ATOM 1439 N N . LEU A 1 174 ? 12.988 1.435 -15.205 1.00 94.94 174 LEU A N 1
ATOM 1440 C CA . LEU A 1 174 ? 11.560 1.575 -14.921 1.00 94.94 174 LEU A CA 1
ATOM 1441 C C . LEU A 1 174 ? 11.342 1.861 -13.433 1.00 94.94 174 LEU A C 1
ATOM 1443 O O . LEU A 1 174 ? 10.665 2.829 -13.087 1.00 94.94 174 LEU A O 1
ATOM 1447 N N . LEU A 1 175 ? 11.991 1.091 -12.556 1.00 92.44 175 LEU A N 1
ATOM 1448 C CA . LEU A 1 175 ? 11.950 1.323 -11.111 1.00 92.44 175 LEU A CA 1
ATOM 1449 C C . LEU A 1 175 ? 12.483 2.717 -10.739 1.00 92.44 175 LEU A C 1
ATOM 1451 O O . LEU A 1 175 ? 11.883 3.391 -9.903 1.00 92.44 175 LEU A O 1
ATOM 1455 N N . LYS A 1 176 ? 13.541 3.206 -11.406 1.00 90.56 176 LYS A N 1
ATOM 1456 C CA . LYS A 1 176 ? 14.031 4.586 -11.222 1.00 90.56 176 LYS A CA 1
ATOM 1457 C C . LYS A 1 176 ? 13.035 5.642 -11.698 1.00 90.56 176 LYS A C 1
ATOM 1459 O O . LYS A 1 176 ? 12.831 6.622 -10.991 1.00 90.56 176 LYS A O 1
ATOM 1464 N N . THR A 1 177 ? 12.382 5.450 -12.844 1.00 90.88 177 THR A N 1
ATOM 1465 C CA . THR A 1 177 ? 11.382 6.409 -13.350 1.00 90.88 177 THR A CA 1
ATOM 1466 C C . THR A 1 177 ? 10.173 6.527 -12.426 1.00 90.88 177 THR A C 1
ATOM 1468 O O . THR A 1 177 ? 9.680 7.634 -12.232 1.00 90.88 177 THR A O 1
ATOM 1471 N N . ILE A 1 178 ? 9.756 5.419 -11.798 1.00 87.12 178 ILE A N 1
ATOM 1472 C CA . ILE A 1 178 ? 8.686 5.400 -10.792 1.00 87.12 178 ILE A CA 1
ATOM 1473 C C . ILE A 1 178 ? 9.130 6.134 -9.520 1.00 87.12 178 ILE A C 1
ATOM 1475 O O . ILE A 1 178 ? 8.387 6.963 -9.009 1.00 87.12 178 ILE A O 1
ATOM 1479 N N . GLN A 1 179 ? 10.349 5.882 -9.026 1.00 82.00 179 GLN A N 1
ATOM 1480 C CA . GLN A 1 179 ? 10.894 6.574 -7.844 1.00 82.00 179 GLN A CA 1
ATOM 1481 C C . GLN A 1 179 ? 11.008 8.090 -8.041 1.00 82.00 179 GLN A C 1
ATOM 1483 O O . GLN A 1 179 ? 10.831 8.851 -7.094 1.00 82.00 179 GLN A O 1
ATOM 1488 N N . LEU A 1 180 ? 11.324 8.519 -9.263 1.00 83.00 180 LEU A N 1
ATOM 1489 C CA . LEU A 1 180 ? 11.464 9.927 -9.628 1.00 83.00 180 LEU A CA 1
ATOM 1490 C C . LEU A 1 180 ? 10.147 10.560 -10.105 1.00 83.00 180 LEU A C 1
ATOM 1492 O O . LEU A 1 180 ? 10.148 11.740 -10.447 1.00 83.00 180 LEU A O 1
ATOM 1496 N N . SER A 1 181 ? 9.058 9.787 -10.188 1.00 80.75 181 SER A N 1
ATOM 1497 C CA . SER A 1 181 ? 7.772 10.189 -10.778 1.00 80.75 181 SER A CA 1
ATOM 1498 C C . SER A 1 181 ? 7.909 10.874 -12.149 1.00 80.75 181 SER A C 1
ATOM 1500 O O . SER A 1 181 ? 7.142 11.770 -12.499 1.00 80.75 181 SER A O 1
ATOM 1502 N N . SER A 1 182 ? 8.904 10.471 -12.948 1.00 88.62 182 SER A N 1
ATOM 1503 C CA . SER A 1 182 ? 9.191 11.096 -14.243 1.00 88.62 182 SER A CA 1
ATOM 1504 C C . SER A 1 182 ? 8.461 10.372 -15.370 1.00 88.62 182 SER A C 1
ATOM 1506 O O . SER A 1 182 ? 8.969 9.406 -15.946 1.00 88.62 182 SER A O 1
ATOM 1508 N N . PHE A 1 183 ? 7.264 10.860 -15.707 1.00 86.62 183 PHE A N 1
ATOM 1509 C CA . PHE A 1 183 ? 6.471 10.303 -16.806 1.00 86.62 183 PHE A CA 1
ATOM 1510 C C . PHE A 1 183 ? 7.178 10.431 -18.166 1.00 86.62 183 PHE A C 1
ATOM 1512 O O . PHE A 1 183 ? 7.157 9.498 -18.965 1.00 86.62 183 PHE A O 1
ATOM 1519 N N . ALA A 1 184 ? 7.875 11.546 -18.408 1.00 89.94 184 ALA A N 1
ATOM 1520 C CA . ALA A 1 184 ? 8.660 11.738 -19.628 1.00 89.94 184 ALA A CA 1
ATOM 1521 C C . ALA A 1 184 ? 9.748 10.659 -19.781 1.00 89.94 184 ALA A C 1
ATOM 1523 O O . ALA A 1 184 ? 9.851 10.022 -20.829 1.00 89.94 184 ALA A O 1
ATOM 1524 N N . ALA A 1 185 ? 10.511 10.384 -18.715 1.00 91.62 185 ALA A N 1
ATOM 1525 C CA . ALA A 1 185 ? 11.531 9.339 -18.737 1.00 91.62 185 ALA A CA 1
ATOM 1526 C C . ALA A 1 185 ? 10.923 7.936 -18.895 1.00 91.62 185 ALA A C 1
ATOM 1528 O O . ALA A 1 185 ? 11.491 7.108 -19.604 1.00 91.62 185 ALA A O 1
ATOM 1529 N N . PHE A 1 186 ? 9.766 7.669 -18.279 1.00 94.06 186 PHE A N 1
ATOM 1530 C CA . PHE A 1 186 ? 9.025 6.418 -18.467 1.00 94.06 186 PHE A CA 1
ATOM 1531 C C . PHE A 1 186 ? 8.638 6.192 -19.938 1.00 94.06 186 PHE A C 1
ATOM 1533 O O . PHE A 1 186 ? 8.842 5.093 -20.462 1.00 94.06 186 PHE A O 1
ATOM 1540 N N . THR A 1 187 ? 8.125 7.226 -20.611 1.00 93.19 187 THR A N 1
ATOM 1541 C CA . THR A 1 187 ? 7.729 7.166 -22.025 1.00 93.19 187 THR A CA 1
ATOM 1542 C C . THR A 1 187 ? 8.931 6.874 -22.917 1.00 93.19 187 THR A C 1
ATOM 1544 O O . THR A 1 187 ? 8.928 5.857 -23.613 1.00 93.19 187 THR A O 1
ATOM 1547 N N . VAL A 1 188 ? 10.007 7.664 -22.795 1.00 95.44 188 VAL A N 1
ATOM 1548 C CA . VAL A 1 188 ? 11.262 7.444 -23.539 1.00 95.44 188 VAL A CA 1
ATOM 1549 C C . VAL A 1 188 ? 11.812 6.039 -23.286 1.00 95.44 188 VAL A C 1
ATOM 1551 O O . VAL A 1 188 ? 12.232 5.346 -24.209 1.00 95.44 188 VAL A O 1
ATOM 1554 N N . LEU A 1 189 ? 11.784 5.565 -22.040 1.00 95.81 189 LEU A N 1
ATOM 1555 C CA . LEU A 1 189 ? 12.274 4.232 -21.706 1.00 95.81 189 LEU A CA 1
ATOM 1556 C C . LEU A 1 189 ? 11.471 3.131 -22.413 1.00 95.81 189 LEU A C 1
ATOM 1558 O O . LEU A 1 189 ? 12.044 2.179 -22.942 1.00 95.81 189 LEU A O 1
ATOM 1562 N N . CYS A 1 190 ? 10.149 3.251 -22.449 1.00 95.50 190 CYS A N 1
ATOM 1563 C CA . CYS A 1 190 ? 9.303 2.294 -23.151 1.00 95.50 190 CYS A CA 1
ATOM 1564 C C . CYS A 1 190 ? 9.534 2.323 -24.679 1.00 95.50 190 CYS A C 1
ATOM 1566 O O . CYS A 1 190 ? 9.453 1.274 -25.320 1.00 95.50 190 CYS A O 1
ATOM 1568 N N . GLU A 1 191 ? 9.899 3.475 -25.256 1.00 92.31 191 GLU A N 1
ATOM 1569 C CA . GLU A 1 191 ? 10.287 3.613 -26.673 1.00 92.31 191 GLU A CA 1
ATOM 1570 C C . GLU A 1 191 ? 11.576 2.869 -26.982 1.00 92.31 191 GLU A C 1
ATOM 1572 O O . GLU A 1 191 ? 11.610 1.982 -27.838 1.00 92.31 191 GLU A O 1
ATOM 1577 N N . GLN A 1 192 ? 12.631 3.186 -26.236 1.00 95.25 192 GLN A N 1
ATOM 1578 C CA . GLN A 1 192 ? 13.964 2.653 -26.495 1.00 95.25 192 GLN A CA 1
ATOM 1579 C C . GLN A 1 192 ? 14.024 1.128 -26.341 1.00 95.25 192 GLN A C 1
ATOM 1581 O O . GLN A 1 192 ? 14.822 0.457 -26.993 1.00 95.25 192 GLN A O 1
ATOM 1586 N N . TYR A 1 193 ? 13.148 0.554 -25.513 1.00 96.12 193 TYR A N 1
ATOM 1587 C CA . TYR A 1 193 ? 13.124 -0.879 -25.233 1.00 96.12 193 TYR A CA 1
ATOM 1588 C C . TYR A 1 193 ? 11.996 -1.642 -25.939 1.00 96.12 193 TYR A C 1
ATOM 1590 O O . TYR A 1 193 ? 11.786 -2.817 -25.625 1.00 96.12 193 TYR A O 1
ATOM 1598 N N . GLN A 1 194 ? 11.317 -1.054 -26.933 1.00 94.88 194 GLN A N 1
ATOM 1599 C CA . GLN A 1 194 ? 10.223 -1.711 -27.665 1.00 94.88 194 GLN A CA 1
ATOM 1600 C C . GLN A 1 194 ? 10.561 -3.125 -28.151 1.00 94.88 194 GLN A C 1
ATOM 1602 O O . GLN A 1 194 ? 9.755 -4.037 -27.984 1.00 94.88 194 GLN A O 1
ATOM 1607 N N . LEU A 1 195 ? 11.760 -3.347 -28.700 1.00 94.19 195 LEU A N 1
ATOM 1608 C CA . LEU A 1 195 ? 12.182 -4.675 -29.168 1.00 94.19 195 LEU A CA 1
ATOM 1609 C C . LEU A 1 195 ? 12.189 -5.719 -28.042 1.00 94.19 195 LEU A C 1
ATOM 1611 O O . LEU A 1 195 ? 11.850 -6.879 -28.262 1.00 94.19 195 LEU A O 1
ATOM 1615 N N . SER A 1 196 ? 12.549 -5.308 -26.825 1.00 95.44 196 SER A N 1
ATOM 1616 C CA . SER A 1 196 ? 12.501 -6.179 -25.649 1.00 95.44 196 SER A CA 1
ATOM 1617 C C . SER A 1 196 ? 11.081 -6.358 -25.124 1.00 95.44 196 SER A C 1
ATOM 1619 O O . SER A 1 196 ? 10.734 -7.451 -24.684 1.00 95.44 196 SER A O 1
ATOM 1621 N N . LEU A 1 197 ? 10.263 -5.307 -25.187 1.00 94.81 197 LEU A N 1
ATOM 1622 C CA . LEU A 1 197 ? 8.890 -5.311 -24.689 1.00 94.81 197 LEU A CA 1
ATOM 1623 C C . LEU A 1 197 ? 7.937 -6.109 -25.586 1.00 94.81 197 LEU A C 1
ATOM 1625 O O . LEU A 1 197 ? 7.061 -6.804 -25.085 1.00 94.81 197 LEU A O 1
ATOM 1629 N N . ASN A 1 198 ? 8.153 -6.092 -26.900 1.00 93.25 198 ASN A N 1
ATOM 1630 C CA . ASN A 1 198 ? 7.331 -6.809 -27.879 1.00 93.25 198 ASN A CA 1
ATOM 1631 C C . ASN A 1 198 ? 7.509 -8.337 -27.829 1.00 93.25 198 ASN A C 1
ATOM 1633 O O . ASN A 1 198 ? 6.786 -9.060 -28.512 1.00 93.25 198 ASN A O 1
ATOM 1637 N N . ARG A 1 199 ? 8.448 -8.839 -27.017 1.00 95.12 199 ARG A N 1
ATOM 1638 C CA . ARG A 1 199 ? 8.643 -10.277 -26.781 1.00 95.12 199 ARG A CA 1
ATOM 1639 C C . ARG A 1 199 ? 7.459 -10.920 -26.055 1.00 95.12 199 ARG A C 1
ATOM 1641 O O . ARG A 1 199 ? 7.257 -12.119 -26.215 1.00 95.12 199 ARG A O 1
ATOM 1648 N N . ASP A 1 200 ? 6.702 -10.145 -25.274 1.00 93.62 200 ASP A N 1
ATOM 1649 C CA . ASP A 1 200 ? 5.500 -10.603 -24.573 1.00 93.62 200 ASP A CA 1
ATOM 1650 C C . ASP A 1 200 ? 4.388 -9.532 -24.653 1.00 93.62 200 ASP A C 1
ATOM 1652 O O . ASP A 1 200 ? 4.520 -8.452 -24.070 1.00 93.62 200 ASP A O 1
ATOM 1656 N N . PRO A 1 201 ? 3.257 -9.812 -25.330 1.00 90.06 201 PRO A N 1
ATOM 1657 C CA . PRO A 1 201 ? 2.137 -8.875 -25.433 1.00 90.06 201 PRO A CA 1
ATOM 1658 C C . PRO A 1 201 ? 1.543 -8.438 -24.083 1.00 90.06 201 PRO A C 1
ATOM 1660 O O . PRO A 1 201 ? 0.955 -7.356 -23.990 1.00 90.06 201 PRO A O 1
ATOM 1663 N N . SER A 1 202 ? 1.684 -9.250 -23.028 1.00 91.62 202 SER A N 1
ATOM 1664 C CA . SER A 1 202 ? 1.178 -8.926 -21.689 1.00 91.62 202 SER A CA 1
ATOM 1665 C C . SER A 1 202 ? 1.894 -7.726 -21.065 1.00 91.62 202 SER A C 1
ATOM 1667 O O . SER A 1 202 ? 1.262 -6.966 -20.326 1.00 91.62 202 SER A O 1
ATOM 1669 N N . TYR A 1 203 ? 3.157 -7.467 -21.433 1.00 93.06 203 TYR A N 1
ATOM 1670 C CA . TYR A 1 203 ? 3.931 -6.332 -20.918 1.00 93.06 203 TYR A CA 1
ATOM 1671 C C . TYR A 1 203 ? 3.269 -4.997 -21.220 1.00 93.06 203 TYR A C 1
ATOM 1673 O O . TYR A 1 203 ? 3.257 -4.115 -20.367 1.00 93.06 203 TYR A O 1
ATOM 1681 N N . ARG A 1 204 ? 2.620 -4.869 -22.379 1.00 86.94 204 ARG A N 1
ATOM 1682 C CA . ARG A 1 204 ? 1.862 -3.663 -22.721 1.00 86.94 204 ARG A CA 1
ATOM 1683 C C . ARG A 1 204 ? 0.726 -3.408 -21.731 1.00 86.94 204 ARG A C 1
ATOM 1685 O O . ARG A 1 204 ? 0.543 -2.288 -21.278 1.00 86.94 204 ARG A O 1
ATOM 1692 N N . THR A 1 205 ? 0.017 -4.465 -21.333 1.00 85.81 205 THR A N 1
ATOM 1693 C CA . THR A 1 205 ? -1.066 -4.365 -20.341 1.00 85.81 205 THR A CA 1
ATOM 1694 C C . THR A 1 205 ? -0.527 -3.960 -18.968 1.00 85.81 205 THR A C 1
ATOM 1696 O O . THR A 1 205 ? -1.179 -3.208 -18.245 1.00 85.81 205 THR A O 1
ATOM 1699 N N . TYR A 1 206 ? 0.660 -4.443 -18.591 1.00 89.44 206 TYR A N 1
ATOM 1700 C CA . TYR A 1 206 ? 1.294 -4.063 -17.328 1.00 89.44 206 TYR A CA 1
ATOM 1701 C C . TYR A 1 206 ? 1.783 -2.617 -17.344 1.00 89.44 206 TYR A C 1
ATOM 1703 O O . TYR A 1 206 ? 1.528 -1.892 -16.388 1.00 89.44 206 TYR A O 1
ATOM 1711 N N . LEU A 1 207 ? 2.414 -2.175 -18.431 1.00 92.56 207 LEU A N 1
ATOM 1712 C CA . LEU A 1 207 ? 2.888 -0.800 -18.578 1.00 92.56 207 LEU A CA 1
ATOM 1713 C C . LEU A 1 207 ? 1.736 0.206 -18.599 1.00 92.56 207 LEU A C 1
ATOM 1715 O O . LEU A 1 207 ? 1.841 1.236 -17.944 1.00 92.56 207 LEU A O 1
ATOM 1719 N N . ASP A 1 208 ? 0.608 -0.126 -19.233 1.00 81.94 208 ASP A N 1
ATOM 1720 C CA . ASP A 1 208 ? -0.602 0.703 -19.184 1.00 81.94 208 ASP A CA 1
ATOM 1721 C C . ASP A 1 208 ? -1.118 0.858 -17.741 1.00 81.94 208 ASP A C 1
ATOM 1723 O O . ASP A 1 208 ? -1.514 1.949 -17.329 1.00 81.94 208 ASP A O 1
ATOM 1727 N N . LYS A 1 209 ? -1.088 -0.219 -16.942 1.00 77.25 209 LYS A N 1
ATOM 1728 C CA . LYS A 1 209 ? -1.457 -0.162 -15.518 1.00 77.25 209 LYS A CA 1
ATOM 1729 C C . LYS A 1 209 ? -0.452 0.637 -14.692 1.00 77.25 209 LYS A C 1
ATOM 1731 O O . LYS A 1 209 ? -0.862 1.376 -13.805 1.00 77.25 209 LYS A O 1
ATOM 1736 N N . ILE A 1 210 ? 0.844 0.496 -14.963 1.00 85.69 210 ILE A N 1
ATOM 1737 C CA . ILE A 1 210 ? 1.895 1.257 -14.276 1.00 85.69 210 ILE A CA 1
ATOM 1738 C C . ILE A 1 210 ? 1.736 2.754 -14.573 1.00 85.69 210 ILE A C 1
ATOM 1740 O O . ILE A 1 210 ? 1.735 3.550 -13.639 1.00 85.69 210 ILE A O 1
ATOM 1744 N N . ALA A 1 211 ? 1.496 3.124 -15.836 1.00 84.25 211 ALA A N 1
ATOM 1745 C CA . ALA A 1 211 ? 1.189 4.491 -16.256 1.00 84.25 211 ALA A CA 1
ATOM 1746 C C . ALA A 1 211 ? -0.004 5.081 -15.480 1.00 84.25 211 ALA A C 1
ATOM 1748 O O . ALA A 1 211 ? 0.078 6.187 -14.952 1.00 84.25 211 ALA A O 1
ATOM 1749 N N . GLN A 1 212 ? -1.087 4.311 -15.347 1.00 75.31 212 GLN A N 1
ATOM 1750 C CA . GLN A 1 212 ? -2.283 4.721 -14.602 1.00 75.31 212 GLN A CA 1
ATOM 1751 C C . GLN A 1 212 ? -2.047 4.870 -13.096 1.00 75.31 212 GLN A C 1
ATOM 1753 O O . GLN A 1 212 ? -2.645 5.733 -12.466 1.00 75.31 212 GLN A O 1
ATOM 1758 N N . LEU A 1 213 ? -1.241 3.989 -12.499 1.00 68.25 213 LEU A N 1
ATOM 1759 C CA . LEU A 1 213 ? -1.076 3.924 -11.045 1.00 68.25 213 LEU A CA 1
ATOM 1760 C C . LEU A 1 213 ? -0.011 4.875 -10.502 1.00 68.25 213 LEU A C 1
ATOM 1762 O O . LEU A 1 213 ? -0.136 5.301 -9.358 1.00 68.25 213 LEU A O 1
ATOM 1766 N N . PHE A 1 214 ? 1.042 5.138 -11.276 1.00 76.19 214 PHE A N 1
ATOM 1767 C CA . PHE A 1 214 ? 2.227 5.863 -10.804 1.00 76.19 214 PHE A CA 1
ATOM 1768 C C . PHE A 1 214 ? 2.449 7.204 -11.507 1.00 76.19 214 PHE A C 1
ATOM 1770 O O . PHE A 1 214 ? 3.289 7.979 -11.061 1.00 76.19 214 PHE A O 1
ATOM 1777 N N . PHE A 1 215 ? 1.712 7.479 -12.586 1.00 80.25 215 PHE A N 1
ATOM 1778 C CA . PHE A 1 215 ? 1.854 8.702 -13.379 1.00 80.25 215 PHE A CA 1
ATOM 1779 C C . PHE A 1 215 ? 0.500 9.343 -13.737 1.00 80.25 215 PHE A C 1
ATOM 1781 O O . PHE A 1 215 ? 0.448 10.211 -14.603 1.00 80.25 215 PHE A O 1
ATOM 1788 N N . ASP A 1 216 ? -0.591 8.889 -13.106 1.00 76.38 216 ASP A N 1
ATOM 1789 C CA . ASP A 1 216 ? -1.957 9.414 -13.257 1.00 76.38 216 ASP A CA 1
ATOM 1790 C C . ASP A 1 216 ? -2.481 9.481 -14.705 1.00 76.38 216 ASP A C 1
ATOM 1792 O O . ASP A 1 216 ? -3.347 10.288 -15.052 1.00 76.38 216 ASP A O 1
ATOM 1796 N N . VAL A 1 217 ? -1.991 8.592 -15.573 1.00 77.06 217 VAL A N 1
ATOM 1797 C CA . VAL A 1 217 ? -2.442 8.522 -16.967 1.00 77.06 217 VAL A CA 1
ATOM 1798 C C . VAL A 1 217 ? -3.847 7.906 -17.031 1.00 77.06 217 VAL A C 1
ATOM 1800 O O . VAL A 1 217 ? -4.063 6.826 -16.482 1.00 77.06 217 VAL A O 1
ATOM 1803 N N . PRO A 1 218 ? -4.825 8.520 -17.720 1.00 68.81 218 PRO A N 1
ATOM 1804 C CA . PRO A 1 218 ? -6.172 7.966 -17.831 1.00 68.81 218 PRO A CA 1
ATOM 1805 C C . PRO A 1 218 ? -6.208 6.646 -18.622 1.00 68.81 218 PRO A C 1
ATOM 1807 O O . PRO A 1 218 ? -5.412 6.408 -19.530 1.00 68.81 218 PRO A O 1
ATOM 1810 N N . ALA A 1 219 ? -7.175 5.781 -18.297 1.00 63.97 219 ALA A N 1
ATOM 1811 C CA . ALA A 1 219 ? -7.351 4.489 -18.963 1.00 63.97 219 ALA A CA 1
ATOM 1812 C C . ALA A 1 219 ? -7.626 4.646 -20.478 1.00 63.97 219 ALA A C 1
ATOM 1814 O O . ALA A 1 219 ? -8.330 5.575 -20.889 1.00 63.97 219 ALA A O 1
ATOM 1815 N N . PRO A 1 220 ? -7.131 3.723 -21.327 1.00 60.50 220 PRO A N 1
ATOM 1816 C CA . PRO A 1 220 ? -7.271 3.844 -22.773 1.00 60.50 220 PRO A CA 1
ATOM 1817 C C . PRO A 1 220 ? -8.732 3.679 -23.197 1.00 60.50 220 PRO A C 1
ATOM 1819 O O . PRO A 1 220 ? -9.407 2.717 -22.819 1.00 60.50 220 PRO A O 1
ATOM 1822 N N . ARG A 1 221 ? -9.206 4.572 -24.070 1.00 55.78 221 ARG A N 1
ATOM 1823 C CA . ARG A 1 221 ? -10.488 4.421 -24.766 1.00 55.78 221 ARG A CA 1
ATOM 1824 C C . ARG A 1 221 ? -10.325 3.397 -25.907 1.00 55.78 221 ARG A C 1
ATOM 1826 O O . ARG A 1 221 ? -10.049 3.775 -27.034 1.00 55.78 221 ARG A O 1
ATOM 1833 N N . SER A 1 222 ? -10.550 2.110 -25.620 1.00 56.41 222 SER A N 1
ATOM 1834 C CA . SER A 1 222 ? -10.777 1.002 -26.584 1.00 56.41 222 SER A CA 1
ATOM 1835 C C . SER A 1 222 ? -9.596 0.121 -27.059 1.00 56.41 222 SER A C 1
ATOM 1837 O O . SER A 1 222 ? -8.460 0.541 -27.257 1.00 56.41 222 SER A O 1
ATOM 1839 N N . ARG A 1 223 ? -9.941 -1.167 -27.257 1.00 54.22 223 ARG A N 1
ATOM 1840 C CA . ARG A 1 223 ? -9.122 -2.318 -27.684 1.00 54.22 223 ARG A CA 1
ATOM 1841 C C . ARG A 1 223 ? -8.853 -2.270 -29.189 1.00 54.22 223 ARG A C 1
ATOM 1843 O O . ARG A 1 223 ? -9.700 -2.716 -29.956 1.00 54.22 223 ARG A O 1
ATOM 1850 N N . ARG A 1 224 ? -7.675 -1.803 -29.601 1.00 48.62 224 ARG A N 1
ATOM 1851 C CA . ARG A 1 224 ? -6.929 -2.266 -30.805 1.00 48.62 224 ARG A CA 1
ATOM 1852 C C . ARG A 1 224 ? -5.628 -1.494 -31.021 1.00 48.62 224 ARG A C 1
ATOM 1854 O O . ARG A 1 224 ? -4.779 -1.952 -31.774 1.00 48.62 224 ARG A O 1
ATOM 1861 N N . GLN A 1 225 ? -5.433 -0.395 -30.302 1.00 53.88 225 GLN A N 1
ATOM 1862 C CA . GLN A 1 225 ? -4.220 0.409 -30.341 1.00 53.88 225 GLN A CA 1
ATOM 1863 C C . GLN A 1 225 ? -3.907 0.798 -28.894 1.00 53.88 225 GLN A C 1
ATOM 1865 O O . GLN A 1 225 ? -4.627 1.588 -28.298 1.00 53.88 225 GLN A O 1
ATOM 1870 N N . GLY A 1 226 ? -2.941 0.132 -28.251 1.00 55.00 226 GLY A N 1
ATOM 1871 C CA . GLY A 1 226 ? -2.695 0.416 -26.829 1.00 55.00 226 GLY A CA 1
ATOM 1872 C C . GLY A 1 226 ? -2.037 1.785 -26.624 1.00 55.00 226 GLY A C 1
ATOM 1873 O O . GLY A 1 226 ? -1.449 2.319 -27.568 1.00 55.00 226 GLY A O 1
ATOM 1874 N N . LEU A 1 227 ? -2.082 2.299 -25.394 1.00 57.31 227 LEU A N 1
ATOM 1875 C CA . LEU A 1 227 ? -1.691 3.672 -25.045 1.00 57.31 227 LEU A CA 1
ATOM 1876 C C . LEU A 1 227 ? -0.325 4.090 -25.565 1.00 57.31 227 LEU A C 1
ATOM 1878 O O . LEU A 1 227 ? -0.155 5.229 -25.969 1.00 57.31 227 LEU A O 1
ATOM 1882 N N . PHE A 1 228 ? 0.636 3.172 -25.592 1.00 58.28 228 PHE A N 1
ATOM 1883 C CA . PHE A 1 228 ? 1.990 3.477 -26.032 1.00 58.28 228 PHE A CA 1
ATOM 1884 C C . PHE A 1 228 ? 2.059 4.123 -27.432 1.00 58.28 228 PHE A C 1
ATOM 1886 O O . PHE A 1 228 ? 2.887 4.989 -27.676 1.00 58.28 228 PHE A O 1
ATOM 1893 N N . GLY A 1 229 ? 1.159 3.733 -28.345 1.00 59.22 229 GLY A N 1
ATOM 1894 C CA . GLY A 1 229 ? 1.101 4.322 -29.688 1.00 59.22 229 GLY A CA 1
ATOM 1895 C C . GLY A 1 229 ? 0.385 5.674 -29.743 1.00 59.22 229 GLY A C 1
ATOM 1896 O O . GLY A 1 229 ? 0.693 6.482 -30.605 1.00 59.22 229 GLY A O 1
ATOM 1897 N N . SER A 1 230 ? -0.556 5.937 -28.832 1.00 62.56 230 SER A N 1
ATOM 1898 C CA . SER A 1 230 ? -1.327 7.188 -28.801 1.00 62.56 230 SER A CA 1
ATOM 1899 C C . SER A 1 230 ? -0.706 8.264 -27.902 1.00 62.56 230 SER A C 1
ATOM 1901 O O . SER A 1 230 ? -0.875 9.447 -28.166 1.00 62.56 230 SER A O 1
ATOM 1903 N N . LEU A 1 231 ? 0.010 7.870 -26.842 1.00 60.12 231 LEU A N 1
ATOM 1904 C CA . LEU A 1 231 ? 0.675 8.780 -25.899 1.00 60.12 231 LEU A CA 1
ATOM 1905 C C . LEU A 1 231 ? 1.913 9.433 -26.512 1.00 60.12 231 LEU A C 1
ATOM 1907 O O . LEU A 1 231 ? 2.107 10.631 -26.348 1.00 60.12 231 LEU A O 1
ATOM 1911 N N . LEU A 1 232 ? 2.707 8.655 -27.250 1.00 58.19 232 LEU A N 1
ATOM 1912 C CA . LEU A 1 232 ? 3.888 9.140 -27.962 1.00 58.19 232 LEU A CA 1
ATOM 1913 C C . LEU A 1 232 ? 3.503 10.195 -29.000 1.00 58.19 232 LEU A C 1
ATOM 1915 O O . LEU A 1 232 ? 4.096 11.265 -29.033 1.00 58.19 232 LEU A O 1
ATOM 1919 N N . GLN A 1 233 ? 2.432 9.937 -29.756 1.00 59.97 233 GLN A N 1
ATOM 1920 C CA . GLN A 1 233 ? 1.866 10.891 -30.708 1.00 59.97 233 GLN A CA 1
ATOM 1921 C C . GLN A 1 233 ? 1.435 12.197 -30.021 1.00 59.97 233 GLN A C 1
ATOM 1923 O O . GLN A 1 233 ? 1.688 13.277 -30.534 1.00 59.97 233 GLN A O 1
ATOM 1928 N N . SER A 1 234 ? 0.809 12.112 -28.843 1.00 62.06 234 SER A N 1
ATOM 1929 C CA . SER A 1 234 ? 0.327 13.294 -28.120 1.00 62.06 234 SER A CA 1
ATOM 1930 C C . SER A 1 234 ? 1.447 14.096 -27.445 1.00 62.06 234 SER A C 1
ATOM 1932 O O . SER A 1 234 ? 1.284 15.295 -27.255 1.00 62.06 234 SER A O 1
ATOM 1934 N N . PHE A 1 235 ? 2.560 13.454 -27.077 1.00 58.31 235 PHE A N 1
ATOM 1935 C CA . PHE A 1 235 ? 3.755 14.123 -26.558 1.00 58.31 235 PHE A CA 1
ATOM 1936 C C . PHE A 1 235 ? 4.566 14.785 -27.682 1.00 58.31 235 PHE A C 1
ATOM 1938 O O . PHE A 1 235 ? 4.994 15.920 -27.516 1.00 58.31 235 PHE A O 1
ATOM 1945 N N . PHE A 1 236 ? 4.710 14.126 -28.839 1.00 54.78 236 PHE A N 1
ATOM 1946 C CA . PHE A 1 236 ? 5.378 14.696 -30.018 1.00 54.78 236 PHE A CA 1
ATOM 1947 C C . PHE A 1 236 ? 4.601 15.876 -30.609 1.00 54.78 236 PHE A C 1
ATOM 1949 O O . PHE A 1 236 ? 5.184 16.932 -30.824 1.00 54.78 236 PHE A O 1
ATOM 1956 N N . ASN A 1 237 ? 3.277 15.756 -30.756 1.00 54.41 237 ASN A N 1
ATOM 1957 C CA . ASN A 1 237 ? 2.447 16.883 -31.188 1.00 54.41 237 ASN A CA 1
ATOM 1958 C C . ASN A 1 237 ? 2.497 18.067 -30.201 1.00 54.41 237 ASN A C 1
ATOM 1960 O O . ASN A 1 237 ? 2.320 19.198 -30.619 1.00 54.41 237 ASN A O 1
ATOM 1964 N N . GLY A 1 238 ? 2.742 17.828 -28.907 1.00 52.75 238 GLY A N 1
ATOM 1965 C CA . GLY A 1 238 ? 2.917 18.895 -27.913 1.00 52.75 238 GLY A CA 1
ATOM 1966 C C . GLY A 1 238 ? 4.305 19.552 -27.913 1.00 52.75 238 GLY A C 1
ATOM 1967 O O . GLY A 1 238 ? 4.499 20.519 -27.184 1.00 52.75 238 GLY A O 1
ATOM 1968 N N . LEU A 1 239 ? 5.264 19.021 -28.683 1.00 41.88 239 LEU A N 1
ATOM 1969 C CA . LEU A 1 239 ? 6.608 19.582 -28.878 1.00 41.88 239 LEU A CA 1
ATOM 1970 C C . LEU A 1 239 ? 6.796 20.209 -30.271 1.00 41.88 239 LEU A C 1
ATOM 1972 O O . LEU A 1 239 ? 7.753 20.950 -30.465 1.00 41.88 239 LEU A O 1
ATOM 1976 N N . GLU A 1 240 ? 5.915 19.914 -31.231 1.00 43.91 240 GLU A N 1
ATOM 1977 C CA . GLU A 1 240 ? 5.951 20.474 -32.594 1.00 43.91 240 GLU A CA 1
ATOM 1978 C C . GLU A 1 240 ? 5.208 21.823 -32.728 1.00 43.91 240 GLU A C 1
ATOM 1980 O O . GLU A 1 240 ? 5.388 22.507 -33.730 1.00 43.91 240 GLU A O 1
ATOM 1985 N N . ASP A 1 241 ? 4.441 22.252 -31.717 1.00 48.16 241 ASP A N 1
ATOM 1986 C CA . ASP A 1 241 ? 3.693 23.527 -31.725 1.00 48.16 241 ASP A CA 1
ATOM 1987 C C . ASP A 1 241 ? 4.545 24.776 -31.359 1.00 48.16 241 ASP A C 1
ATOM 1989 O O . ASP A 1 241 ? 4.007 25.880 -31.300 1.00 48.16 241 ASP A O 1
ATOM 1993 N N . ASP A 1 242 ? 5.864 24.646 -31.140 1.00 42.44 242 ASP A N 1
ATOM 1994 C CA . ASP A 1 242 ? 6.767 25.765 -30.773 1.00 42.44 242 ASP A CA 1
ATOM 1995 C C . ASP A 1 242 ? 7.571 26.364 -31.959 1.00 42.44 242 ASP A C 1
ATOM 1997 O O . ASP A 1 242 ? 8.388 27.267 -31.764 1.00 42.44 242 ASP A O 1
ATOM 2001 N N . GLU A 1 243 ? 7.337 25.927 -33.205 1.00 44.81 243 GLU A N 1
ATOM 2002 C CA . GLU A 1 243 ? 7.968 26.502 -34.412 1.00 44.81 243 GLU A CA 1
ATOM 2003 C C . GLU A 1 243 ? 6.942 26.995 -35.452 1.00 44.81 243 GLU A C 1
ATOM 2005 O O . GLU A 1 243 ? 6.899 26.528 -36.587 1.00 44.81 243 GLU A O 1
ATOM 2010 N N . SER A 1 244 ? 6.134 27.997 -35.101 1.00 45.28 244 SER A N 1
ATOM 2011 C CA . SER A 1 244 ? 5.615 28.966 -36.082 1.00 45.28 244 SER A CA 1
ATOM 2012 C C . SER A 1 244 ? 5.125 30.223 -35.375 1.00 45.28 244 SER A C 1
ATOM 2014 O O . SER A 1 244 ? 4.119 30.194 -34.678 1.00 45.28 244 SER A O 1
ATOM 2016 N N . ASP A 1 245 ? 5.869 31.320 -35.520 1.00 38.81 245 ASP A N 1
ATOM 2017 C CA . ASP A 1 245 ? 5.349 32.557 -36.122 1.00 38.81 245 ASP A CA 1
ATOM 2018 C C . ASP A 1 245 ? 6.390 33.669 -35.969 1.00 38.81 245 ASP A C 1
ATOM 2020 O O . ASP A 1 245 ? 6.507 34.359 -34.953 1.00 38.81 245 ASP A O 1
ATOM 2024 N N . GLY A 1 246 ? 7.179 33.840 -37.028 1.00 45.53 246 GLY A N 1
ATOM 2025 C CA . GLY A 1 246 ? 7.792 35.124 -37.306 1.00 45.53 246 GLY A CA 1
ATOM 2026 C C . GLY A 1 246 ? 6.785 35.981 -38.054 1.00 45.53 246 GLY A C 1
ATOM 2027 O O . GLY A 1 246 ? 6.408 35.608 -39.155 1.00 45.53 246 GLY A O 1
ATOM 2028 N N . GLU A 1 247 ? 6.415 37.138 -37.506 1.00 37.78 247 GLU A N 1
ATOM 2029 C CA . GLU A 1 247 ? 6.022 38.286 -38.325 1.00 37.78 247 GLU A CA 1
ATOM 2030 C C . GLU A 1 247 ? 6.213 39.632 -37.594 1.00 37.78 247 GLU A C 1
ATOM 2032 O O . GLU A 1 247 ? 5.760 39.874 -36.478 1.00 37.78 247 GLU A O 1
ATOM 2037 N N . GLU A 1 248 ? 7.017 40.453 -38.269 1.00 35.88 248 GLU A N 1
ATOM 2038 C CA . GLU A 1 248 ? 7.185 41.908 -38.308 1.00 35.88 248 GLU A CA 1
ATOM 2039 C C . GLU A 1 248 ? 6.621 42.817 -37.197 1.00 35.88 248 GLU A C 1
ATOM 2041 O O . GLU A 1 248 ? 5.425 43.008 -36.998 1.00 35.88 248 GLU A O 1
ATOM 2046 N N . THR A 1 249 ? 7.542 43.571 -36.585 1.00 36.16 249 THR A N 1
ATOM 2047 C CA . THR A 1 249 ? 7.246 44.779 -35.807 1.00 36.16 249 THR A CA 1
ATOM 2048 C C . THR A 1 249 ? 7.443 46.037 -36.660 1.00 36.16 249 THR A C 1
ATOM 2050 O O . THR A 1 249 ? 8.568 46.479 -36.895 1.00 36.16 249 THR A O 1
ATOM 2053 N N . SER A 1 250 ? 6.347 46.694 -37.052 1.00 36.88 250 SER A N 1
ATOM 2054 C CA . SER A 1 250 ? 6.363 48.058 -37.603 1.00 36.88 250 SER A CA 1
ATOM 2055 C C . SER A 1 250 ? 5.493 49.026 -36.787 1.00 36.88 250 SER A C 1
ATOM 2057 O O . SER A 1 250 ? 4.272 49.029 -36.854 1.00 36.88 250 SER A O 1
ATOM 2059 N N . ARG A 1 251 ? 6.204 49.836 -35.997 1.00 36.09 251 ARG A N 1
ATOM 2060 C CA . ARG A 1 251 ? 6.002 51.238 -35.578 1.00 36.09 251 ARG A CA 1
ATOM 2061 C C . ARG A 1 251 ? 4.626 51.935 -35.736 1.00 36.09 251 ARG A C 1
ATOM 2063 O O . ARG A 1 251 ? 4.136 52.142 -36.834 1.00 36.09 251 ARG A O 1
ATOM 2070 N N . GLN A 1 252 ? 4.287 52.593 -34.618 1.00 34.72 252 GLN A N 1
ATOM 2071 C CA . GLN A 1 252 ? 3.836 53.992 -34.447 1.00 34.72 252 GLN A CA 1
ATOM 2072 C C . GLN A 1 252 ? 2.337 54.364 -34.421 1.00 34.72 252 GLN A C 1
ATOM 2074 O O . GLN A 1 252 ? 1.654 54.424 -35.431 1.00 34.72 252 GLN A O 1
ATOM 2079 N N . ALA A 1 253 ? 1.985 54.879 -33.233 1.00 32.88 253 ALA A N 1
ATOM 2080 C CA . ALA A 1 253 ? 1.387 56.192 -32.959 1.00 32.88 253 ALA A CA 1
ATOM 2081 C C . ALA A 1 253 ? -0.119 56.278 -32.641 1.00 32.88 253 ALA A C 1
ATOM 2083 O O . ALA A 1 253 ? -1.009 55.981 -33.426 1.00 32.88 253 ALA A O 1
ATOM 2084 N N . SER A 1 254 ? -0.327 56.800 -31.433 1.00 35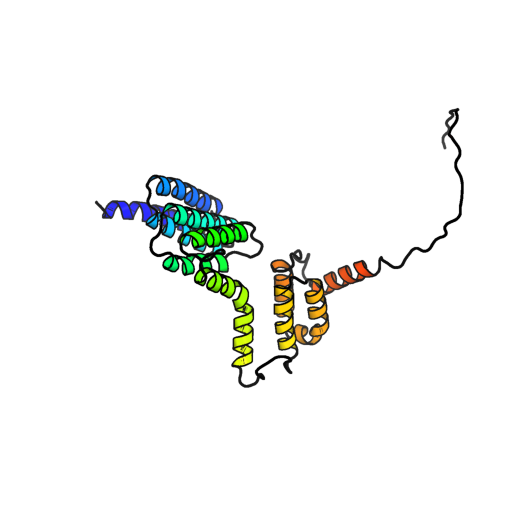.09 254 SER A N 1
ATOM 2085 C CA . SER A 1 254 ? -1.515 57.381 -30.818 1.00 35.09 254 SER A CA 1
ATOM 2086 C C . SER A 1 254 ? -2.333 58.317 -31.713 1.00 35.09 254 SER A C 1
ATOM 2088 O O . SER A 1 254 ? -1.749 59.196 -32.344 1.00 35.09 254 SER A O 1
ATOM 2090 N N . ASN A 1 255 ? -3.668 58.259 -31.604 1.00 33.50 255 ASN A N 1
ATOM 2091 C CA . ASN A 1 255 ? -4.505 59.457 -31.442 1.00 33.50 255 ASN A CA 1
ATOM 2092 C C . ASN A 1 255 ? -5.936 59.147 -30.950 1.00 33.50 255 ASN A C 1
ATOM 2094 O O . ASN A 1 255 ? -6.506 58.102 -31.244 1.00 33.50 255 ASN A O 1
ATOM 2098 N N . ASN A 1 256 ? -6.456 60.092 -30.159 1.00 34.94 256 ASN A N 1
ATOM 2099 C CA . ASN A 1 256 ? -7.708 60.116 -29.386 1.00 34.94 256 ASN A CA 1
ATOM 2100 C C . ASN A 1 256 ? -9.012 59.800 -30.152 1.00 34.94 256 ASN A C 1
ATOM 2102 O O . ASN A 1 256 ? -9.090 60.054 -31.353 1.00 34.94 256 ASN A O 1
ATOM 2106 N N . PRO A 1 257 ? -10.096 59.413 -29.442 1.00 35.78 257 PRO A N 1
ATOM 2107 C CA . PRO A 1 257 ? -11.433 59.332 -30.012 1.00 35.78 257 PRO A CA 1
ATOM 2108 C C . PRO A 1 257 ? -12.164 60.681 -29.908 1.00 35.78 257 PRO A C 1
ATOM 2110 O O . PRO A 1 257 ? -12.161 61.343 -28.868 1.00 35.78 257 PRO A O 1
ATOM 2113 N N . SER A 1 258 ? -12.845 61.088 -30.977 1.00 30.19 258 SER A N 1
ATOM 2114 C CA . SER A 1 258 ? -13.895 62.110 -30.930 1.00 30.19 258 SER A CA 1
ATOM 2115 C C . SER A 1 258 ? -14.975 61.811 -31.971 1.00 30.19 258 SER A C 1
ATOM 2117 O O . SER A 1 258 ? -14.725 61.843 -33.167 1.00 30.19 258 SER A O 1
ATOM 2119 N N . THR A 1 259 ? -16.169 61.532 -31.442 1.00 32.72 259 THR A N 1
ATOM 2120 C CA . THR A 1 259 ? -17.511 61.889 -31.942 1.00 32.72 259 THR A CA 1
ATOM 2121 C C . THR A 1 259 ? -17.960 61.516 -33.367 1.00 32.72 259 THR A C 1
ATOM 2123 O O . THR A 1 259 ? -17.545 62.136 -34.338 1.00 32.72 259 THR A O 1
ATOM 2126 N N . SER A 1 260 ? -19.045 60.724 -33.399 1.00 32.62 260 SER A N 1
ATOM 2127 C CA . SER A 1 260 ? -20.341 61.019 -34.056 1.00 32.62 260 SER A CA 1
ATOM 2128 C C . SER A 1 260 ? -20.794 60.140 -35.237 1.00 32.62 260 SER A C 1
ATOM 2130 O O . SER A 1 260 ? -20.027 59.871 -36.150 1.00 32.62 260 SER A O 1
ATOM 2132 N N . HIS A 1 261 ? -22.105 59.840 -35.201 1.00 36.16 261 HIS A N 1
ATOM 2133 C CA . HIS A 1 261 ? -23.028 59.287 -36.217 1.00 36.16 261 HIS A CA 1
ATOM 2134 C C . HIS A 1 261 ? -22.775 57.841 -36.697 1.00 36.16 261 HIS A C 1
ATOM 2136 O O . HIS A 1 261 ? -21.697 57.520 -37.166 1.00 36.16 261 HIS A O 1
ATOM 2142 N N . ALA A 1 262 ? -23.655 56.855 -36.463 1.00 35.75 262 ALA A N 1
ATOM 2143 C CA . ALA A 1 262 ? -25.077 56.669 -36.828 1.00 35.75 262 ALA A CA 1
ATOM 2144 C C . ALA A 1 262 ? -25.309 56.376 -38.325 1.00 35.75 262 ALA A C 1
ATOM 2146 O O . ALA A 1 262 ? -24.747 57.068 -39.166 1.00 35.75 262 ALA A O 1
ATOM 2147 N N . VAL A 1 263 ? -26.241 55.433 -38.579 1.00 35.03 263 VAL A N 1
ATOM 2148 C CA . VAL A 1 263 ? -26.758 54.879 -39.863 1.00 35.03 263 VAL A CA 1
ATOM 2149 C C . VAL A 1 263 ? -25.935 53.662 -40.355 1.00 35.03 263 VAL A C 1
ATOM 2151 O O . VAL A 1 263 ? -24.750 53.815 -40.607 1.00 35.03 263 VAL A O 1
ATOM 2154 N N . GLN A 1 264 ? -26.363 52.386 -40.343 1.00 36.53 264 GLN A N 1
ATOM 2155 C CA . GLN A 1 264 ? -27.617 51.662 -40.666 1.00 36.53 264 GLN A CA 1
ATOM 2156 C C . GLN A 1 264 ? -27.806 51.401 -42.177 1.00 36.53 264 GLN A C 1
ATOM 2158 O O . GLN A 1 264 ? -28.095 52.343 -42.892 1.00 36.53 264 GLN A O 1
ATOM 2163 N N . GLU A 1 265 ? -27.651 50.130 -42.596 1.00 31.58 265 GLU A N 1
ATOM 2164 C CA . GLU A 1 265 ? -28.176 49.393 -43.789 1.00 31.58 265 GLU A CA 1
ATOM 2165 C C . GLU A 1 265 ? -27.234 48.177 -44.009 1.00 31.58 265 GLU A C 1
ATOM 2167 O O . GLU A 1 265 ? -26.022 48.362 -44.054 1.00 31.58 265 GLU A O 1
ATOM 2172 N N . LEU A 1 266 ? -27.614 46.904 -43.813 1.00 35.25 266 LEU A N 1
ATOM 2173 C CA . LEU A 1 266 ? -28.514 46.013 -44.577 1.00 35.25 266 LEU A CA 1
ATOM 2174 C C . LEU A 1 266 ? -28.161 45.892 -46.069 1.00 35.25 266 LEU A C 1
ATOM 2176 O O . LEU A 1 266 ? -28.629 46.690 -46.871 1.00 35.25 266 LEU A O 1
ATOM 2180 N N . ASP A 1 267 ? -27.364 44.874 -46.404 1.00 43.81 267 ASP A N 1
ATOM 2181 C CA . ASP A 1 267 ? -27.789 43.681 -47.164 1.00 43.81 267 ASP A CA 1
ATOM 2182 C C . ASP A 1 267 ? -26.846 42.499 -46.859 1.00 43.81 267 ASP A C 1
ATOM 2184 O O . ASP A 1 267 ? -25.631 42.747 -46.665 1.00 43.81 267 ASP A O 1
#

Mean predicted aligned error: 14.67 Å

pLDDT: mean 80.6, std 19.74, range [30.19, 98.75]

Foldseek 3Di:
DVVVVVVVLVVLVVVLVVCVVVVVLVVSLVSLVVVLVVCVVVLVLVSNLVSLLVNLVSCLVVVVQQSSLVSLLSSLVSLLVNVDPCLVVCLVSLLVSLLSRALPHPSSVVSVVSSQVSQVVVDPDPRGDVVSVVSNVCSLCVLVCVLLVCQCPPPPHDNDPPTPQVVSVLSVVCSVCLVVLPPVSLLVSCVVCVVVQVVDPVSLVVSQVCCCRRNVDDHDDDPDDGPSVVVVVVVVVVVVVPPDDDDDDDDDDDDDDDDDDDDDDDD

Sequence (267 aa):
MASRYNQGIQRVLGKLEASVNSGNYYEAHQMYRTLYFRYLAKKKYMDLLELLYNGSILLLQRDQHASGADLGILFIDVLNKAETTEPTSYFEKITNLFSIMKPSTPERETFLHNALRWSLKHTNCKWGHPELHKMIAQVFWQAQEAFDSYTSRHPKINNEPPYLLPLLNFLFFLLKTIQLSSFAAFTVLCEQYQLSLNRDPSYRTYLDKIAQLFFDVPAPRSRRQGLFGSLLQSFFNGLEDDESDGEETSRQASNNPSTSHAVQELD